Protein AF-A0A428RI15-F1 (afdb_monomer)

Nearest PDB structures (foldseek):
  4aq3-assembly4_D  TM=1.795E-01  e=7.515E+00  Homo sapiens

Secondary structure (DSSP, 8-state):
-----PPPP--S----EEEEEEEETTEEEEEEE---S-------------------SPPPHHHHHHHHHHHHHHHHHHHHHHHHTTB--SSTT-TGGG-HHHHHTTGGGGGTTSBHHHHHHHHPPPPSSS---SSSS--HHHHHHHHHHHHHHHHHHHH-TT-TT----HHHHHHHHHHHHHHTT--S-S----TT-----HHHHHHHHHHHHHHHHHIIIIII-TT-SSPPSSTT---HHHH----HHHHHHHHHHHHHHHHHHHHHHHHHHTTS-----------------------

Sequence (299 aa):
MPVHDRKS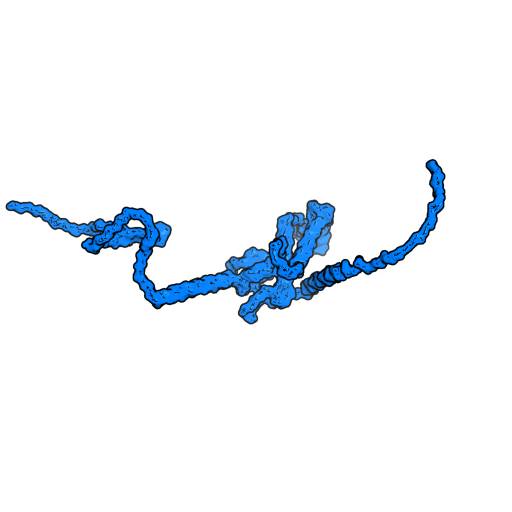SDRLWRACKLQTYFTAKGLIDYFPVVDSPVGATAIQAGGGGEEGISSGPALSEQEKDLFASIRADNINASEDARELAGIVEGGAGTRADRIPWLVRTGFADHLQGLRDVEIMRSYTLPGGAKGQREGGKVSDVQRIVAAAEAYFRDVNALCSDLSPTKKLTAQRARMLTQYSSEAAGGGGTGDRPKLFGGTKNRGSLKKYTRRMTQLLVFYYRVVFCEDGHFTREDDEQALPQDVIKPTEDQINAMDLIVSRLREQDEEEGAQVDGSSTEGGGEDERGDESEGTEEEEEEE

pLDDT: mean 71.22, std 18.06, range [30.5, 95.75]

Solvent-accessible surface area (backbone atoms only — not comparable to full-atom values): 19389 Å² total; per-residue (Å²): 139,86,81,88,82,79,85,82,72,91,65,99,70,78,94,76,52,67,51,74,51,75,83,48,97,91,42,75,52,73,49,81,57,79,88,72,95,79,80,91,73,84,82,74,88,76,81,90,75,89,87,77,81,82,75,64,86,77,76,50,70,70,53,51,52,49,54,51,50,52,50,51,50,50,51,50,53,51,50,51,51,52,56,57,69,37,38,35,63,92,55,96,83,39,77,52,67,71,37,75,63,41,48,74,70,59,48,40,76,51,42,50,73,37,44,51,70,48,60,50,56,41,38,52,72,74,70,97,55,100,74,80,76,73,76,89,57,83,51,67,68,48,52,52,45,52,51,51,53,50,51,54,50,52,56,42,36,29,54,33,90,90,33,95,68,43,69,58,42,76,66,54,25,52,49,52,28,50,52,52,46,57,72,70,62,76,79,80,84,97,73,83,71,60,78,54,64,70,84,74,51,73,70,54,49,54,52,48,53,52,50,51,47,27,50,51,43,25,42,46,40,36,67,64,39,87,88,47,64,71,86,80,89,47,95,86,61,76,46,58,54,79,69,57,77,79,50,71,70,59,50,54,52,48,50,53,54,52,51,53,55,50,54,51,52,52,54,59,52,57,61,64,71,70,74,80,79,90,87,85,82,90,87,86,84,88,79,90,83,88,87,80,82,82,87,80,88,82,136

Organism: NCBI:txid2604345

Foldseek 3Di:
DDDDDDDDDDDPDDDFDWDWDDPDDPDIDIDTDDPDPDDDDDPDDDDDDDDDDPDDPPDDPVRVVVVVVVVVVVVVVVVVVVVVVQFFAQDPPTPLNVPVVCVVVVVSNLRHGFGNVLVCVLLPQDDPDPDDPPDPDDDLLNVVLVVLLVVLVVVLLCPDPPHPNDVCDPVNLVVVLVVVCVVVPDDDDDDRPSPSDDSDPPVVSVVVSSVVSSVVSNCVQAAQDPVHRTDDPDPPRRHPNNVDDDDPVRNVVVVVSVVVVVVVVVVVVVVVVPPPDDDDDDDDDDDDDDDDDDDDDDD

Mean predicted aligned error: 19.48 Å

Radius of gyration: 42.13 Å; Cα contacts (8 Å, |Δi|>4): 168; chains: 1; bounding box: 166×83×85 Å

Structure (mmCIF, N/CA/C/O backbone):
data_AF-A0A428RI15-F1
#
_entry.id   AF-A0A428RI15-F1
#
loop_
_atom_site.group_PDB
_atom_site.id
_atom_site.type_symbol
_atom_site.label_atom_id
_atom_site.label_alt_id
_atom_site.label_comp_id
_atom_site.label_asym_id
_atom_site.label_entity_id
_atom_site.label_seq_id
_atom_site.pdbx_PDB_ins_code
_atom_site.Cartn_x
_atom_site.Cartn_y
_atom_site.Cartn_z
_atom_site.occupancy
_atom_site.B_iso_or_equiv
_atom_site.auth_seq_id
_atom_site.auth_comp_id
_atom_site.auth_asym_id
_atom_site.auth_atom_id
_atom_site.pdbx_PDB_model_num
ATOM 1 N N . MET A 1 1 ? -108.415 19.731 26.247 1.00 30.50 1 MET A N 1
ATOM 2 C CA . MET A 1 1 ? -107.937 19.143 24.978 1.00 30.50 1 MET A CA 1
ATOM 3 C C . MET A 1 1 ? -106.418 19.252 24.965 1.00 30.50 1 MET A C 1
ATOM 5 O O . MET A 1 1 ? -105.934 20.375 24.897 1.00 30.50 1 MET A O 1
ATOM 9 N N . PRO A 1 2 ? -105.675 18.152 25.169 1.00 38.59 2 PRO A N 1
ATOM 10 C CA . PRO A 1 2 ? -104.217 18.160 25.202 1.00 38.59 2 PRO A CA 1
ATOM 11 C C . PRO A 1 2 ? -103.641 17.945 23.796 1.00 38.59 2 PRO A C 1
ATOM 13 O O . PRO A 1 2 ? -104.229 17.227 22.991 1.00 38.59 2 PRO A O 1
ATOM 16 N N . VAL A 1 3 ? -102.466 18.511 23.526 1.00 36.78 3 VAL A N 1
ATOM 17 C CA . VAL A 1 3 ? -101.602 18.079 22.421 1.00 36.78 3 VAL A CA 1
ATOM 18 C C . VAL A 1 3 ? -100.243 17.765 23.029 1.00 36.78 3 VAL A C 1
ATOM 20 O O . VAL A 1 3 ? -99.571 18.634 23.579 1.00 36.78 3 VAL A O 1
ATOM 23 N N . HIS A 1 4 ? -99.906 16.479 23.009 1.00 42.25 4 HIS A N 1
ATOM 24 C CA . HIS A 1 4 ? -98.578 15.974 23.315 1.00 42.25 4 HIS A CA 1
ATOM 25 C C . HIS A 1 4 ? -97.605 16.407 22.224 1.00 42.25 4 HIS A C 1
ATOM 27 O O . HIS A 1 4 ? -97.954 16.327 21.049 1.00 42.25 4 HIS A O 1
ATOM 33 N N . ASP A 1 5 ? -96.361 16.703 22.599 1.00 40.88 5 ASP A N 1
ATOM 34 C CA . ASP A 1 5 ? -95.258 16.406 21.695 1.00 40.88 5 ASP A CA 1
ATOM 35 C C . ASP A 1 5 ? -94.118 15.679 22.415 1.00 40.88 5 ASP A C 1
ATOM 37 O O . ASP A 1 5 ? -93.869 15.852 23.612 1.00 40.88 5 ASP A O 1
ATOM 41 N N . ARG A 1 6 ? -93.543 14.731 21.681 1.00 38.97 6 ARG A N 1
ATOM 42 C CA . ARG A 1 6 ? -92.765 13.579 22.147 1.00 38.97 6 ARG A CA 1
ATOM 43 C C . ARG A 1 6 ? -91.387 13.974 22.686 1.00 38.97 6 ARG A C 1
ATOM 45 O O . ARG A 1 6 ? -90.654 14.738 22.070 1.00 38.97 6 ARG A O 1
ATOM 52 N N . LYS A 1 7 ? -90.990 13.325 23.789 1.00 48.16 7 LYS A N 1
ATOM 53 C CA . LYS A 1 7 ? -89.606 13.262 24.291 1.00 48.16 7 LYS A CA 1
ATOM 54 C C . LYS A 1 7 ? -88.681 12.738 23.182 1.00 48.16 7 LYS A C 1
ATOM 56 O O . LYS A 1 7 ? -88.876 11.620 22.707 1.00 48.16 7 LYS A O 1
ATOM 61 N N . SER A 1 8 ? -87.703 13.544 22.776 1.00 49.00 8 SER A N 1
ATOM 62 C CA . SER A 1 8 ? -86.695 13.187 21.779 1.00 49.00 8 SER A CA 1
ATOM 63 C C . SER A 1 8 ? -85.751 12.116 22.328 1.00 49.00 8 SER A C 1
ATOM 65 O O . SER A 1 8 ? -85.077 12.292 23.339 1.00 49.00 8 SER A O 1
ATOM 67 N N . SER A 1 9 ? -85.769 10.977 21.649 1.00 47.50 9 SER A N 1
ATOM 68 C CA . SER A 1 9 ? -85.001 9.769 21.921 1.00 47.50 9 SER A CA 1
ATOM 69 C C . SER A 1 9 ? -83.483 9.971 21.865 1.00 47.50 9 SER A C 1
ATOM 71 O O . SER A 1 9 ? -82.985 10.811 21.112 1.00 47.50 9 SER A O 1
ATOM 73 N N . ASP A 1 10 ? -82.777 9.119 22.616 1.00 60.88 10 ASP A N 1
ATOM 74 C CA . ASP A 1 10 ? -81.353 8.792 22.485 1.00 60.88 10 ASP A CA 1
ATOM 75 C C . ASP A 1 10 ? -80.886 8.807 21.025 1.00 60.88 10 ASP A C 1
ATOM 77 O O . ASP A 1 10 ? -81.293 7.980 20.205 1.00 60.88 10 ASP A O 1
ATOM 81 N N . ARG A 1 11 ? -79.994 9.743 20.695 1.00 51.53 11 ARG A N 1
ATOM 82 C CA . ARG A 1 11 ? -79.255 9.733 19.431 1.00 51.53 11 ARG A CA 1
ATOM 83 C C . ARG A 1 11 ? -77.883 9.127 19.714 1.00 51.53 11 ARG A C 1
ATOM 85 O O . ARG A 1 11 ? -77.093 9.730 20.432 1.00 51.53 11 ARG A O 1
ATOM 92 N N . LEU A 1 12 ? -77.589 7.974 19.108 1.00 52.41 12 LEU A N 1
ATOM 93 C CA . LEU A 1 12 ? -76.300 7.255 19.197 1.00 52.41 12 LEU A CA 1
ATOM 94 C C . LEU A 1 12 ? -75.090 8.054 18.669 1.00 52.41 12 LEU A C 1
ATOM 96 O O . LEU A 1 12 ? -73.952 7.613 18.789 1.00 52.41 12 LEU A O 1
ATOM 100 N N . TRP A 1 13 ? -75.323 9.231 18.089 1.00 53.59 13 TRP A N 1
ATOM 101 C CA . TRP A 1 13 ? -74.314 10.071 17.457 1.00 53.59 13 TRP A CA 1
ATOM 102 C C . TRP A 1 13 ? -74.473 11.496 17.991 1.00 53.59 13 TRP A C 1
ATOM 104 O O . TRP A 1 13 ? -75.566 12.069 17.925 1.00 53.59 13 TRP A O 1
ATOM 114 N N . ARG A 1 14 ? -73.391 12.068 18.530 1.00 67.56 14 ARG A N 1
ATOM 115 C CA . ARG A 1 14 ? -73.335 13.448 19.035 1.00 67.56 14 ARG A CA 1
ATOM 116 C C . ARG A 1 14 ? -72.292 14.218 18.232 1.00 67.56 14 ARG A C 1
ATOM 118 O O . ARG A 1 14 ? -71.222 13.688 17.957 1.00 67.56 14 ARG A O 1
ATOM 125 N N . ALA A 1 15 ? -72.598 15.459 17.866 1.00 63.84 15 ALA A N 1
ATOM 126 C CA . ALA A 1 15 ? -71.598 16.345 17.281 1.00 63.84 15 ALA A CA 1
ATOM 127 C C . ALA A 1 15 ? -70.544 16.692 18.350 1.00 63.84 15 ALA A C 1
ATOM 129 O O . ALA A 1 15 ? -70.911 17.091 19.456 1.00 63.84 15 ALA A O 1
ATOM 130 N N . CYS A 1 16 ? -69.257 16.533 18.034 1.00 68.44 16 CYS A N 1
ATOM 131 C CA . CYS A 1 16 ? -68.138 16.912 18.899 1.00 68.44 16 CYS A CA 1
ATOM 132 C C . CYS A 1 16 ? -67.071 17.678 18.104 1.00 68.44 16 CYS A C 1
ATOM 134 O O . CYS A 1 16 ? -66.982 17.548 16.881 1.00 68.44 16 CYS A O 1
ATOM 136 N N . LYS A 1 17 ? -66.266 18.488 18.800 1.00 76.19 17 LYS A N 1
ATOM 137 C CA . LYS A 1 17 ? -65.048 19.082 18.241 1.00 76.19 17 LYS A CA 1
ATOM 138 C C . LYS A 1 17 ? -63.876 18.146 18.513 1.00 76.19 17 LYS A C 1
ATOM 140 O O . LYS A 1 17 ? -63.680 17.703 19.644 1.00 76.19 17 LYS A O 1
ATOM 145 N N . LEU A 1 18 ? -63.108 17.856 17.472 1.00 74.62 18 LEU A N 1
ATOM 146 C CA . LEU A 1 18 ? -61.889 17.058 17.540 1.00 74.62 18 LEU A CA 1
ATOM 147 C C . LEU A 1 18 ? -60.694 17.977 17.302 1.00 74.62 18 LEU A C 1
ATOM 149 O O . LEU A 1 18 ? -60.755 18.845 16.431 1.00 74.62 18 LEU A O 1
ATOM 153 N N . GLN A 1 19 ? -59.614 17.765 18.047 1.00 76.69 19 GLN A N 1
ATOM 154 C CA . GLN A 1 19 ? -58.316 18.344 17.720 1.00 76.69 19 GLN A CA 1
ATOM 155 C C . GLN A 1 19 ? -57.436 17.260 17.101 1.00 76.69 19 GLN A C 1
ATOM 157 O O . GLN A 1 19 ? -57.439 16.115 17.555 1.00 76.69 19 GLN A O 1
ATOM 162 N N . THR A 1 20 ? -56.721 17.622 16.038 1.00 81.31 20 THR A N 1
ATOM 163 C CA . THR A 1 20 ? -55.894 16.703 15.248 1.00 81.31 20 THR A CA 1
ATOM 164 C C . THR A 1 20 ? -54.443 17.145 15.247 1.00 81.31 20 THR A C 1
ATOM 166 O O . THR A 1 20 ? -54.167 18.341 15.135 1.00 81.31 20 THR A O 1
ATOM 169 N N . TYR A 1 21 ? -53.519 16.189 15.275 1.00 73.38 21 TYR A N 1
ATOM 170 C CA . TYR A 1 21 ? -52.109 16.434 14.981 1.00 73.38 21 TYR A CA 1
ATOM 171 C C . TYR A 1 21 ? -51.509 15.264 14.196 1.00 73.38 21 TYR A C 1
ATOM 173 O O . TYR A 1 21 ? -52.039 14.152 14.195 1.00 73.38 21 TYR A O 1
ATOM 181 N N . PHE A 1 22 ? -50.421 15.541 13.479 1.00 67.75 22 PHE A N 1
ATOM 182 C CA . PHE A 1 22 ? -49.719 14.542 12.680 1.00 67.75 22 PHE A CA 1
ATOM 183 C C . PHE A 1 22 ? -48.672 13.844 13.540 1.00 67.75 22 PHE A C 1
ATOM 185 O O . PHE A 1 22 ? -47.731 14.485 14.006 1.00 67.75 22 PHE A O 1
ATOM 192 N N . THR A 1 23 ? -48.821 12.536 13.728 1.00 68.94 23 THR A N 1
ATOM 193 C CA . THR A 1 23 ? -47.839 11.709 14.445 1.00 68.94 23 THR A CA 1
ATOM 194 C C . THR A 1 23 ? -46.761 11.158 13.517 1.00 68.94 23 THR A C 1
ATOM 196 O O . THR A 1 23 ? -45.619 10.980 13.931 1.00 68.94 23 THR A O 1
ATOM 199 N N . ALA A 1 24 ? -47.086 10.958 12.238 1.00 61.44 24 ALA A N 1
ATOM 200 C CA . ALA A 1 24 ? -46.146 10.595 11.181 1.00 61.44 24 ALA A CA 1
ATOM 201 C C . ALA A 1 24 ? -46.706 10.983 9.801 1.00 61.44 24 ALA A C 1
ATOM 203 O O . ALA A 1 24 ? -47.851 11.422 9.668 1.00 61.44 24 ALA A O 1
ATOM 204 N N . LYS A 1 25 ? -45.907 10.813 8.740 1.00 61.19 25 LYS A N 1
ATOM 205 C CA . LYS A 1 25 ? -46.312 11.135 7.363 1.00 61.19 25 LYS A CA 1
ATOM 206 C C . LYS A 1 25 ? -47.523 10.287 6.945 1.00 61.19 25 LYS A C 1
ATOM 208 O O . LYS A 1 25 ? -47.376 9.118 6.609 1.00 61.19 25 LYS A O 1
ATOM 213 N N . GLY A 1 26 ? -48.706 10.900 6.946 1.00 67.75 26 GLY A N 1
ATOM 214 C CA . GLY A 1 26 ? -49.963 10.265 6.542 1.00 67.75 26 GLY A CA 1
ATOM 215 C C . GLY A 1 26 ? -50.779 9.621 7.669 1.00 67.75 26 GLY A C 1
ATOM 216 O O . GLY A 1 26 ? -51.818 9.044 7.363 1.00 67.75 26 GLY A O 1
ATOM 217 N N . LEU A 1 27 ? -50.365 9.740 8.939 1.00 60.72 27 LEU A N 1
ATOM 218 C CA . LEU A 1 27 ? -51.184 9.353 10.096 1.00 60.72 27 LEU A CA 1
ATOM 219 C C . LEU A 1 27 ? -51.645 10.596 10.865 1.00 60.72 27 LEU A C 1
ATOM 221 O O . LEU A 1 27 ? -50.835 11.456 11.217 1.00 60.72 27 LEU A O 1
ATOM 225 N N . ILE A 1 28 ? -52.954 10.674 11.109 1.00 73.94 28 ILE A N 1
ATOM 226 C CA . ILE A 1 28 ? -53.591 11.724 11.906 1.00 73.94 28 ILE A CA 1
ATOM 227 C C . ILE A 1 28 ? -54.277 11.050 13.087 1.00 73.94 28 ILE A C 1
ATOM 229 O O . ILE A 1 28 ? -55.202 10.262 12.883 1.00 73.94 28 ILE A O 1
ATOM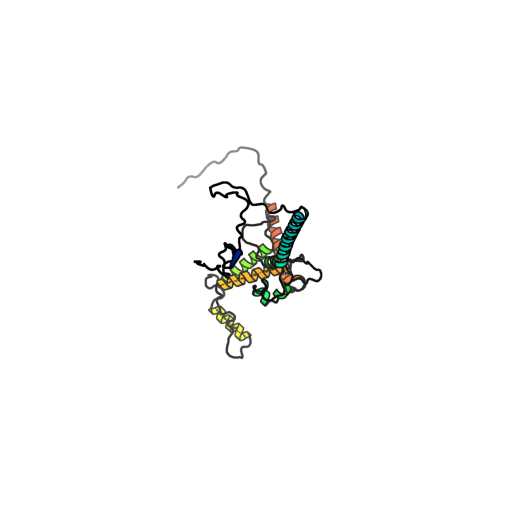 233 N N . ASP A 1 29 ? -53.865 11.419 14.295 1.00 76.25 29 ASP A N 1
ATOM 234 C CA . ASP A 1 29 ? -54.572 11.048 15.515 1.00 76.25 29 ASP A CA 1
ATOM 235 C C . ASP A 1 29 ? -55.544 12.163 15.919 1.00 76.25 29 ASP A C 1
ATOM 237 O O . ASP A 1 29 ? -55.294 13.355 15.696 1.00 76.25 29 ASP A O 1
ATOM 241 N N . TYR A 1 30 ? -56.683 11.768 16.489 1.00 79.69 30 TYR A N 1
ATOM 242 C CA . TYR A 1 30 ? -57.752 12.666 16.922 1.00 79.69 30 TYR A CA 1
ATOM 243 C C . TYR A 1 30 ? -58.200 12.335 18.343 1.00 79.69 30 TYR A C 1
ATOM 245 O O . TYR A 1 30 ? -58.331 11.170 18.715 1.00 79.69 30 TYR A O 1
ATOM 253 N N . PHE A 1 31 ? -58.500 13.367 19.129 1.00 79.06 31 PHE A N 1
ATOM 254 C CA . PHE A 1 31 ? -59.117 13.213 20.445 1.00 79.06 31 PHE A CA 1
ATOM 255 C C . PHE A 1 31 ? -60.225 14.259 20.667 1.00 79.06 31 PHE A C 1
ATOM 257 O O . PHE A 1 31 ? -60.168 15.359 20.102 1.00 79.06 31 PHE A O 1
ATOM 264 N N . PRO A 1 32 ? -61.274 13.920 21.442 1.00 75.31 32 PRO A N 1
ATOM 265 C CA . PRO A 1 32 ? -62.405 14.807 21.693 1.00 75.31 32 PRO A CA 1
ATOM 266 C C . PRO A 1 32 ? -62.035 15.947 22.642 1.00 75.31 32 PRO A C 1
ATOM 268 O O . PRO A 1 32 ? -61.539 15.716 23.743 1.00 75.31 32 PRO A O 1
ATOM 271 N N . VAL A 1 33 ? -62.335 17.179 22.229 1.00 73.12 33 VAL A N 1
ATOM 272 C CA . VAL A 1 33 ? -62.200 18.377 23.063 1.00 73.12 33 VAL A CA 1
ATOM 273 C C . VAL A 1 33 ? -63.551 18.668 23.712 1.00 73.12 33 VAL A C 1
ATOM 275 O O . VAL A 1 33 ? -64.563 18.826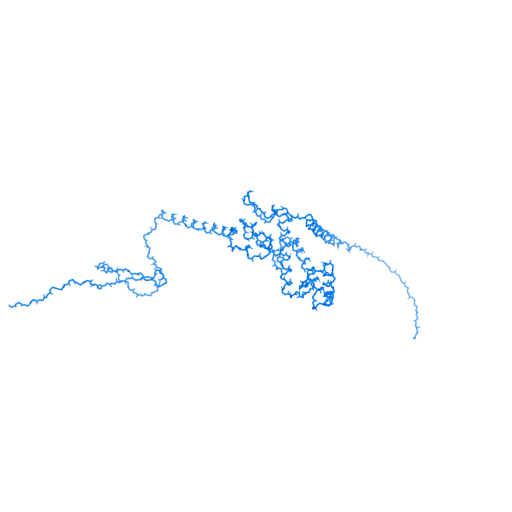 23.025 1.00 73.12 33 VAL A O 1
ATOM 278 N N . VAL A 1 34 ? -63.582 18.714 25.045 1.00 73.69 34 VAL A N 1
ATOM 279 C CA . VAL A 1 34 ? -64.777 19.085 25.811 1.00 73.69 34 VAL A CA 1
ATOM 280 C C . VAL A 1 34 ? -64.729 20.589 26.069 1.00 73.69 34 VAL A C 1
ATOM 282 O O . VAL A 1 34 ? -63.886 21.059 26.829 1.00 73.69 34 VAL A O 1
ATOM 285 N N . ASP A 1 35 ? -65.642 21.340 25.450 1.00 54.28 35 ASP A N 1
ATOM 286 C CA . ASP A 1 35 ? -65.839 22.764 25.735 1.00 54.28 35 ASP A CA 1
ATOM 287 C C . ASP A 1 35 ? -66.426 22.893 27.162 1.00 54.28 35 ASP A C 1
ATOM 289 O O . ASP A 1 35 ? -67.634 22.769 27.366 1.00 54.28 35 ASP A O 1
ATOM 293 N N . SER A 1 36 ? -65.574 23.072 28.178 1.00 43.09 36 SER A N 1
ATOM 294 C CA . SER A 1 36 ? -66.014 23.347 29.554 1.00 43.09 36 SER A CA 1
ATOM 295 C C . SER A 1 36 ? -66.455 24.811 29.678 1.00 43.09 36 SER A C 1
ATOM 297 O O . SER A 1 36 ? -65.667 25.702 29.349 1.00 43.09 36 SER A O 1
ATOM 299 N N . PRO A 1 37 ? -67.674 25.119 30.158 1.00 48.78 37 PRO A N 1
ATOM 300 C CA . PRO A 1 37 ? -68.155 26.488 30.229 1.00 48.78 37 PRO A CA 1
ATOM 301 C C . PRO A 1 37 ? -67.854 27.106 31.599 1.00 48.78 37 PRO A C 1
ATOM 303 O O . PRO A 1 37 ? -68.783 27.477 32.303 1.00 48.78 37 PRO A O 1
ATOM 306 N N . VAL A 1 38 ? -66.584 27.238 31.996 1.00 36.53 38 VAL A N 1
ATOM 307 C CA . VAL A 1 38 ? -66.172 28.193 33.046 1.00 36.53 38 VAL A CA 1
ATOM 308 C C . VAL A 1 38 ? -64.730 28.630 32.794 1.00 36.53 38 VAL A C 1
ATOM 310 O O . VAL A 1 38 ? -63.811 27.824 32.894 1.00 36.53 38 VAL A O 1
ATOM 313 N N . GLY A 1 39 ? -64.544 29.923 32.517 1.00 35.31 39 GLY A N 1
ATOM 314 C CA . GLY A 1 39 ? -63.231 30.572 32.478 1.00 35.31 39 GLY A CA 1
ATOM 315 C C . GLY A 1 39 ? -62.978 31.334 31.187 1.00 35.31 39 GLY A C 1
ATOM 316 O O . GLY A 1 39 ? -62.200 30.909 30.343 1.00 35.31 39 GLY A O 1
ATOM 317 N N . ALA A 1 40 ? -63.647 32.474 31.032 1.00 44.16 40 ALA A N 1
ATOM 318 C CA . ALA A 1 40 ? -63.321 33.438 30.000 1.00 44.16 40 ALA A CA 1
ATOM 319 C C . ALA A 1 40 ? -61.892 33.973 30.195 1.00 44.16 40 ALA A C 1
ATOM 321 O O . ALA A 1 40 ? -61.652 34.786 31.080 1.00 44.16 40 ALA A O 1
ATOM 322 N N . THR A 1 41 ? -60.984 33.604 29.300 1.00 32.81 41 THR A N 1
ATOM 323 C CA . THR A 1 41 ? -60.003 34.545 28.756 1.00 32.81 41 THR A CA 1
ATOM 324 C C . THR A 1 41 ? -59.963 34.336 27.252 1.00 32.81 41 THR A C 1
ATOM 326 O O . THR A 1 41 ? -59.520 33.317 26.730 1.00 32.81 41 THR A O 1
ATOM 329 N N . ALA A 1 42 ? -60.540 35.308 26.551 1.00 35.09 42 ALA A N 1
ATOM 330 C CA . ALA A 1 42 ? -60.533 35.378 25.108 1.00 35.09 42 ALA A CA 1
ATOM 331 C C . ALA A 1 42 ? -59.085 35.402 24.604 1.00 35.09 42 ALA A C 1
ATOM 333 O O . ALA A 1 42 ? -58.348 36.346 24.880 1.00 35.09 42 ALA A O 1
ATOM 334 N N . ILE A 1 43 ? -58.692 34.393 23.829 1.00 36.88 43 ILE A N 1
ATOM 335 C CA . ILE A 1 43 ? -57.546 34.519 22.933 1.00 36.88 43 ILE A CA 1
ATOM 336 C C . ILE A 1 43 ? -58.061 35.284 21.713 1.00 36.88 43 ILE A C 1
ATOM 338 O O . ILE A 1 43 ? -58.670 34.714 20.807 1.00 36.88 43 ILE A O 1
ATOM 342 N N . GLN A 1 44 ? -57.882 36.605 21.731 1.00 35.50 44 GLN A N 1
ATOM 343 C CA . GLN A 1 44 ? -57.940 37.411 20.519 1.00 35.50 44 GLN A CA 1
ATOM 344 C C . GLN A 1 44 ? -56.686 37.119 19.698 1.00 35.50 44 GLN A C 1
ATOM 346 O O . GLN A 1 44 ? -55.561 37.313 20.152 1.00 35.50 44 GLN A O 1
ATOM 351 N N . ALA A 1 45 ? -56.899 36.645 18.475 1.00 41.91 45 A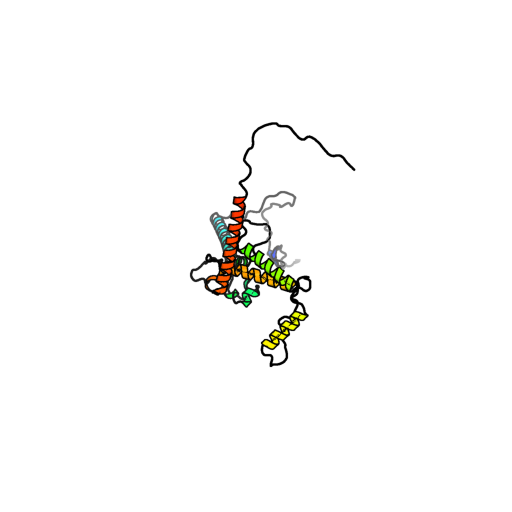LA A N 1
ATOM 352 C CA . ALA A 1 45 ? -55.880 36.623 17.445 1.00 41.91 45 ALA A CA 1
ATOM 353 C C . ALA A 1 45 ? -55.504 38.065 17.074 1.00 41.91 45 ALA A C 1
ATOM 355 O O . ALA A 1 45 ? -56.377 38.857 16.718 1.00 41.91 45 ALA A O 1
ATOM 356 N N . GLY A 1 46 ? -54.213 38.390 17.121 1.00 30.75 46 GLY A N 1
ATOM 357 C CA . GLY A 1 46 ? -53.719 39.674 16.635 1.00 30.75 46 GLY A CA 1
ATOM 358 C C . GLY A 1 46 ? -52.244 39.921 16.924 1.00 30.75 46 GLY A C 1
ATOM 359 O O . GLY A 1 46 ? -51.928 40.540 17.923 1.00 30.75 46 GLY A O 1
ATOM 360 N N . GLY A 1 47 ? -51.383 39.476 16.003 1.00 30.73 47 GLY A N 1
ATOM 361 C CA . GLY A 1 47 ? -50.161 40.179 15.595 1.00 30.73 47 GLY A CA 1
ATOM 362 C C . GLY A 1 47 ? -49.021 40.360 16.604 1.00 30.73 47 GLY A C 1
ATOM 363 O O . GLY A 1 47 ? -49.078 41.238 17.448 1.00 30.73 47 GLY A O 1
ATOM 364 N N . GLY A 1 48 ? -47.914 39.657 16.344 1.00 38.38 48 GLY A N 1
ATOM 365 C CA . GLY A 1 48 ? -46.552 40.169 16.541 1.00 38.38 48 GLY A CA 1
ATOM 366 C C . GLY A 1 48 ? -46.046 40.276 17.981 1.00 38.38 48 GLY A C 1
ATOM 367 O O . GLY A 1 48 ? -46.357 41.221 18.692 1.00 38.38 48 GLY A O 1
ATOM 368 N N . GLY A 1 49 ? -45.153 39.361 18.347 1.00 32.78 49 GLY A N 1
ATOM 369 C CA . GLY A 1 49 ? -44.336 39.453 19.552 1.00 32.78 49 GLY A CA 1
ATOM 370 C C . GLY A 1 49 ? -43.908 38.066 19.995 1.00 32.78 49 GLY A C 1
ATOM 371 O O . GLY A 1 49 ? -44.756 37.233 20.297 1.00 32.78 49 GLY A O 1
ATOM 372 N N . GLU A 1 50 ? -42.605 37.806 19.953 1.00 45.31 50 GLU A N 1
ATOM 373 C CA . GLU A 1 50 ? -41.985 36.650 20.595 1.00 45.31 50 GLU A CA 1
ATOM 374 C C . GLU A 1 50 ? -42.386 36.562 22.078 1.00 45.31 50 GLU A C 1
ATOM 376 O O . GLU A 1 50 ? -42.741 37.564 22.693 1.00 45.31 50 GLU A O 1
ATOM 381 N N . GLU A 1 51 ? -42.244 35.355 22.628 1.00 45.09 51 GLU A N 1
ATOM 382 C CA . GLU A 1 51 ? -42.396 34.956 24.036 1.00 45.09 51 GLU A CA 1
ATOM 383 C C . GLU A 1 51 ? -43.726 34.298 24.433 1.00 45.09 51 GLU A C 1
ATOM 385 O O . GLU A 1 51 ? -44.821 34.830 24.272 1.00 45.09 51 GLU A O 1
ATOM 390 N N . GLY A 1 52 ? -43.596 33.099 25.012 1.00 37.00 52 GLY A N 1
ATOM 391 C CA . GLY A 1 52 ? -44.692 32.389 25.668 1.00 37.00 52 GLY A CA 1
ATOM 392 C C . GLY A 1 52 ? -44.850 30.926 25.264 1.00 37.00 52 GLY A C 1
ATOM 393 O O . GLY A 1 52 ? -45.966 30.488 24.992 1.00 37.00 52 GLY A O 1
ATOM 394 N N . ILE A 1 53 ? -43.767 30.137 25.243 1.00 39.50 53 ILE A N 1
ATOM 395 C CA . ILE A 1 53 ? -43.914 28.677 25.332 1.00 39.50 53 ILE A CA 1
ATOM 396 C C . ILE A 1 53 ? -44.575 28.401 26.684 1.00 39.50 53 ILE A C 1
ATOM 398 O O . ILE A 1 53 ? -44.006 28.710 27.730 1.00 39.50 53 ILE A O 1
ATOM 402 N N . SER A 1 54 ? -45.795 27.863 26.652 1.00 42.06 54 SER A N 1
ATOM 403 C CA . SER A 1 54 ? -46.494 27.350 27.827 1.00 42.06 54 SER A CA 1
ATOM 404 C C . SER A 1 54 ? -45.581 26.340 28.522 1.00 42.06 54 SER A C 1
ATOM 406 O O . SER A 1 54 ? -45.391 25.222 28.044 1.00 42.06 54 SER A O 1
ATOM 408 N N . SER A 1 55 ? -44.949 26.769 29.616 1.00 46.94 55 SER A N 1
ATOM 409 C CA . SER A 1 55 ? -44.195 25.876 30.483 1.00 46.94 55 SER A CA 1
ATOM 410 C C . SER A 1 55 ? -45.188 24.874 31.053 1.00 46.94 55 SER A C 1
ATOM 412 O O . SER A 1 55 ? -46.078 25.243 31.821 1.00 46.94 55 SER A O 1
ATOM 414 N N . GLY A 1 56 ? -45.017 23.600 30.702 1.00 56.19 56 GLY A N 1
ATOM 415 C CA . GLY A 1 56 ? -45.536 22.507 31.519 1.00 56.19 56 GLY A CA 1
ATOM 416 C C . GLY A 1 56 ? -45.019 22.614 32.964 1.00 56.19 56 GLY A C 1
ATOM 417 O O . GLY A 1 56 ? -44.230 23.519 33.272 1.00 56.19 56 GLY A O 1
ATOM 418 N N . PRO A 1 57 ? -45.454 21.721 33.872 1.00 69.19 57 PRO A N 1
ATOM 419 C CA . PRO A 1 57 ? -44.924 21.700 35.232 1.00 69.19 57 PRO A CA 1
ATOM 420 C C . PRO A 1 57 ? -43.394 21.718 35.177 1.00 69.19 57 PRO A C 1
ATOM 422 O O . PRO A 1 57 ? -42.786 20.950 34.429 1.00 69.19 57 PRO A O 1
ATOM 425 N N . ALA A 1 58 ? -42.791 22.668 35.894 1.00 72.19 58 ALA A N 1
ATOM 426 C CA . ALA A 1 58 ? -41.346 22.809 35.925 1.00 72.19 58 ALA A CA 1
ATOM 427 C C . ALA A 1 58 ? -40.744 21.487 36.404 1.00 72.19 58 ALA A C 1
ATOM 429 O O . ALA A 1 58 ? -41.163 20.966 37.438 1.00 72.19 58 ALA A O 1
ATOM 430 N N . LEU A 1 59 ? -39.792 20.956 35.635 1.00 72.69 59 LEU A N 1
ATOM 431 C CA . LEU A 1 59 ? -39.073 19.737 35.992 1.00 72.69 59 LEU A CA 1
ATOM 432 C C . LEU A 1 59 ? -38.529 19.879 37.415 1.00 72.69 59 LEU A C 1
ATOM 434 O O . LEU A 1 59 ? -37.907 20.896 37.747 1.00 72.69 59 LEU A O 1
ATOM 438 N N . SER A 1 60 ? -38.759 18.868 38.243 1.00 85.44 60 SER A N 1
ATOM 439 C CA . SER A 1 60 ? -38.093 18.763 39.536 1.00 85.44 60 SER A CA 1
ATOM 440 C C . SER A 1 60 ? -36.577 18.656 39.335 1.00 85.44 60 SER A C 1
ATOM 442 O O . SER A 1 60 ? -36.109 18.230 38.279 1.00 85.44 60 SER A O 1
ATOM 444 N N . GLU A 1 61 ? -35.783 19.034 40.340 1.00 87.00 61 GLU A N 1
ATOM 445 C CA . GLU A 1 61 ? -34.316 18.916 40.249 1.00 87.00 61 GLU A CA 1
ATOM 446 C C . GLU A 1 61 ? -33.876 17.469 39.973 1.00 87.00 61 GLU A C 1
ATOM 448 O O . GLU A 1 61 ? -33.014 17.238 39.132 1.00 87.00 61 GLU A O 1
ATOM 453 N N . GLN A 1 62 ? -34.568 16.483 40.556 1.00 85.25 62 GLN A N 1
ATOM 454 C CA . GLN A 1 62 ? -34.315 15.061 40.290 1.00 85.25 62 GLN A CA 1
ATOM 455 C C . GLN A 1 62 ? -34.554 14.683 38.820 1.00 85.25 62 GLN A C 1
ATOM 457 O O . GLN A 1 62 ? -33.793 13.908 38.246 1.00 85.25 62 GLN A O 1
ATOM 462 N N . GLU A 1 63 ? -35.595 15.231 38.188 1.00 86.19 63 GLU A N 1
ATOM 463 C CA . GLU A 1 63 ? -35.863 14.993 36.767 1.00 86.19 63 GLU A CA 1
ATOM 464 C C . GLU A 1 63 ? -34.829 15.689 35.877 1.00 86.19 63 GLU A C 1
ATOM 466 O O . GLU A 1 63 ? -34.396 15.111 34.881 1.00 86.19 63 GLU A O 1
ATOM 471 N N . LYS A 1 64 ? -34.389 16.904 36.231 1.00 88.88 64 LYS A N 1
ATOM 472 C CA . LYS A 1 64 ? -33.327 17.610 35.494 1.00 88.88 64 LYS A CA 1
ATOM 473 C C . LYS A 1 64 ? -32.015 16.829 35.518 1.00 88.88 64 LYS A C 1
ATOM 475 O O . LYS A 1 64 ? -31.407 16.669 34.459 1.00 88.88 64 LYS A O 1
ATOM 480 N N . ASP A 1 65 ? -31.630 16.308 36.681 1.00 91.75 65 ASP A N 1
ATOM 481 C CA . ASP A 1 65 ? -30.431 15.483 36.848 1.00 91.75 65 ASP A CA 1
ATOM 482 C C . ASP A 1 65 ? -30.533 14.179 36.048 1.00 91.75 65 ASP A C 1
ATOM 484 O O . ASP A 1 65 ? -29.597 13.807 35.338 1.00 91.75 65 ASP A O 1
ATOM 488 N N . LEU A 1 66 ? -31.698 13.521 36.072 1.00 91.94 66 LEU A N 1
ATOM 489 C CA . LEU A 1 66 ? -31.951 12.321 35.273 1.00 91.94 66 LEU A CA 1
ATOM 490 C C . LEU A 1 66 ? -31.813 12.601 33.769 1.00 91.94 66 LEU A C 1
ATOM 492 O O . LEU A 1 66 ? -31.133 11.859 33.063 1.00 91.94 66 LEU A O 1
ATOM 496 N N . PHE A 1 67 ? -32.422 13.676 33.258 1.00 92.75 67 PHE A N 1
ATOM 497 C CA . PHE A 1 67 ? -32.298 14.033 31.842 1.00 92.75 67 PHE A CA 1
ATOM 498 C C . PHE A 1 67 ? -30.873 14.444 31.464 1.00 92.75 67 PHE A C 1
ATOM 500 O O . PHE A 1 67 ? -30.456 14.185 30.334 1.00 92.75 67 PHE A O 1
ATOM 507 N N . ALA A 1 68 ? -30.123 15.070 32.374 1.00 91.12 68 ALA A N 1
ATOM 508 C CA . ALA A 1 68 ? -28.710 15.367 32.163 1.00 91.12 68 ALA A CA 1
ATOM 509 C C . ALA A 1 68 ? -27.880 14.077 32.061 1.00 91.12 68 ALA A C 1
ATOM 511 O O . ALA A 1 68 ? -27.110 13.941 31.110 1.00 91.12 68 ALA A O 1
ATOM 512 N N . SER A 1 69 ? -28.108 13.109 32.957 1.00 93.56 69 SER A N 1
ATOM 513 C CA . SER A 1 69 ? -27.478 11.782 32.906 1.00 93.56 69 SER A CA 1
ATOM 514 C C . SER A 1 69 ? -27.800 11.057 31.602 1.00 93.56 69 SER A C 1
ATOM 516 O O . SER A 1 69 ? -26.891 10.641 30.901 1.00 93.56 69 SER A O 1
ATOM 518 N N . ILE A 1 70 ? -29.077 10.986 31.209 1.00 91.69 70 ILE A N 1
ATOM 519 C CA . ILE A 1 70 ? -29.491 10.299 29.974 1.00 91.69 70 ILE A CA 1
ATOM 520 C C . ILE A 1 70 ? -28.863 10.946 28.734 1.00 91.69 70 ILE A C 1
ATOM 522 O O . ILE A 1 70 ? -28.515 10.249 27.785 1.00 91.69 70 ILE A O 1
ATOM 526 N N . ARG A 1 71 ? -28.711 12.277 28.706 1.00 92.62 71 ARG A N 1
ATOM 527 C CA . ARG A 1 71 ? -28.012 12.954 27.601 1.00 92.62 71 ARG A CA 1
ATOM 528 C C . ARG A 1 71 ? -26.530 12.610 27.578 1.00 92.62 71 ARG A C 1
ATOM 530 O O . ARG A 1 71 ? -26.010 12.376 26.493 1.00 92.62 71 ARG A O 1
ATOM 537 N N . ALA A 1 72 ? -25.873 12.585 28.736 1.00 92.88 72 ALA A N 1
ATOM 538 C CA . ALA A 1 72 ? -24.478 12.172 28.833 1.00 92.88 72 ALA A CA 1
ATOM 539 C C . ALA A 1 72 ? -24.308 10.722 28.358 1.00 92.88 72 ALA A C 1
ATOM 541 O O . ALA A 1 72 ? -23.473 10.460 27.500 1.00 92.88 72 ALA A O 1
ATOM 542 N N . ASP A 1 73 ? -25.178 9.816 28.804 1.00 93.12 73 ASP A N 1
ATOM 543 C CA . ASP A 1 73 ? -25.181 8.418 28.373 1.00 93.12 73 ASP A CA 1
ATOM 544 C C . ASP A 1 73 ? -25.453 8.286 26.872 1.00 93.12 73 ASP A C 1
ATOM 546 O O . ASP A 1 73 ? -24.832 7.469 26.204 1.00 93.12 73 ASP A O 1
ATOM 550 N N . ASN A 1 74 ? -26.352 9.099 26.307 1.00 88.06 74 ASN A N 1
ATOM 551 C CA . ASN A 1 74 ? -26.627 9.088 24.871 1.00 88.06 74 ASN A CA 1
ATOM 552 C C . ASN A 1 74 ? -25.428 9.577 24.049 1.00 88.06 74 ASN A C 1
ATOM 554 O O . ASN A 1 74 ? -25.144 9.004 22.999 1.00 88.06 74 ASN A O 1
ATOM 558 N N . ILE A 1 75 ? -24.724 10.606 24.532 1.00 90.50 75 ILE A N 1
ATOM 559 C CA . ILE A 1 75 ? -23.482 11.085 23.921 1.00 90.50 75 ILE A CA 1
ATOM 560 C C . ILE A 1 75 ? -22.433 9.974 23.978 1.00 90.50 75 ILE A C 1
ATOM 562 O O . ILE A 1 75 ? -21.939 9.584 22.924 1.00 90.50 75 ILE A O 1
ATOM 566 N N . ASN A 1 76 ? -22.185 9.394 25.153 1.00 88.81 76 ASN A N 1
ATOM 567 C CA . ASN A 1 76 ? -21.215 8.312 25.328 1.00 88.81 76 ASN A CA 1
ATOM 568 C C . ASN A 1 76 ? -21.554 7.106 24.444 1.00 88.81 76 ASN A C 1
ATOM 570 O O . ASN A 1 76 ? -20.730 6.673 23.654 1.00 88.81 76 ASN A O 1
ATOM 574 N N . ALA A 1 77 ? -22.804 6.637 24.461 1.00 85.00 77 ALA A N 1
ATOM 575 C CA . ALA A 1 77 ? -23.243 5.525 23.620 1.00 85.00 77 ALA A CA 1
ATOM 576 C C . ALA A 1 77 ? -23.095 5.826 22.119 1.00 85.00 77 ALA A C 1
ATOM 578 O O . ALA A 1 77 ? -22.858 4.918 21.323 1.00 85.00 77 ALA A O 1
ATOM 579 N N . SER A 1 78 ? -23.245 7.090 21.710 1.00 81.06 78 SER A N 1
ATOM 580 C CA . SER A 1 78 ? -23.015 7.499 20.322 1.00 81.06 78 SER A CA 1
ATOM 581 C C . SER A 1 78 ? -21.529 7.521 19.950 1.00 81.06 78 SER A C 1
ATOM 583 O O . SER A 1 78 ? -21.188 7.200 18.809 1.00 81.06 78 SER A O 1
ATOM 585 N N . GLU A 1 79 ? -20.652 7.870 20.894 1.00 85.94 79 GLU A N 1
ATOM 586 C CA . GLU A 1 79 ? -19.200 7.820 20.719 1.00 85.94 79 GLU A CA 1
ATOM 587 C C . GLU A 1 79 ? -18.707 6.371 20.686 1.00 85.94 79 GLU A C 1
ATOM 589 O O . GLU A 1 79 ? -18.042 6.001 19.719 1.00 85.94 79 GLU A O 1
ATOM 594 N N . ASP A 1 80 ? -19.153 5.529 21.619 1.00 82.94 80 ASP A N 1
ATOM 595 C CA . ASP A 1 80 ? -18.872 4.089 21.648 1.00 82.94 80 ASP A CA 1
ATOM 596 C C . ASP A 1 80 ? -19.338 3.412 20.351 1.00 82.94 80 ASP A C 1
ATOM 598 O O . ASP A 1 80 ? -18.602 2.656 19.716 1.00 82.94 80 ASP A O 1
ATOM 602 N N . ALA A 1 81 ? -20.555 3.722 19.885 1.00 78.06 81 ALA A N 1
ATOM 603 C CA . ALA A 1 81 ? -21.065 3.187 18.624 1.00 78.06 81 ALA A CA 1
ATOM 604 C C . ALA A 1 81 ? -20.212 3.622 17.423 1.00 78.06 81 ALA A C 1
ATOM 606 O O . ALA A 1 81 ? -20.065 2.865 16.463 1.00 78.06 81 ALA A O 1
ATOM 607 N N . ARG A 1 82 ? -19.644 4.833 17.454 1.00 76.44 82 ARG A N 1
ATOM 608 C CA . ARG A 1 82 ? -18.752 5.332 16.402 1.00 76.44 82 ARG A CA 1
ATOM 609 C C . ARG A 1 82 ? -17.375 4.674 16.463 1.00 76.44 82 ARG A C 1
ATOM 611 O O . ARG A 1 82 ? -16.799 4.426 15.404 1.00 76.44 82 ARG A O 1
ATOM 618 N N . GLU A 1 83 ? -16.860 4.420 17.659 1.00 79.62 83 GLU A N 1
ATOM 619 C CA . GLU A 1 83 ? -15.609 3.697 17.881 1.00 79.62 83 GLU A CA 1
ATOM 620 C C . GLU A 1 83 ? -15.720 2.260 17.361 1.00 79.62 83 GLU A C 1
ATOM 622 O O . GLU A 1 83 ? -14.947 1.858 16.489 1.00 79.62 83 GLU A O 1
ATOM 627 N N . LEU A 1 84 ? -16.766 1.539 17.773 1.00 74.75 84 LEU A N 1
ATOM 628 C CA . LEU A 1 84 ? -17.031 0.166 17.342 1.00 74.75 84 LEU A CA 1
ATOM 629 C C . LEU A 1 84 ? -17.340 0.063 15.843 1.00 74.75 84 LEU A C 1
ATOM 631 O O . LEU A 1 84 ? -16.871 -0.861 15.183 1.00 74.75 84 LEU A O 1
ATOM 635 N N . ALA A 1 85 ? -18.049 1.038 15.260 1.00 70.25 85 ALA A N 1
ATOM 636 C CA . ALA A 1 85 ? -18.284 1.088 13.811 1.00 70.25 85 ALA A CA 1
ATOM 637 C C . ALA A 1 85 ? -16.993 1.257 12.987 1.00 70.25 85 ALA A C 1
ATOM 639 O O . ALA A 1 85 ? -17.005 1.070 11.768 1.00 70.25 85 ALA A O 1
ATOM 640 N N . GLY A 1 86 ? -15.889 1.648 13.629 1.00 74.62 86 GLY A N 1
ATOM 641 C CA . GLY A 1 86 ? -14.570 1.727 13.021 1.00 74.62 86 GLY A CA 1
ATOM 642 C C . GLY A 1 86 ? -13.828 0.393 12.962 1.00 74.62 86 GLY A C 1
ATOM 643 O O . GLY A 1 86 ? -12.762 0.363 12.357 1.00 74.62 86 GLY A O 1
ATOM 644 N N . ILE A 1 87 ? -14.343 -0.681 13.561 1.00 78.69 87 ILE A N 1
ATOM 645 C CA . ILE A 1 87 ? -13.685 -1.990 13.634 1.00 78.69 87 ILE A CA 1
ATOM 646 C C . ILE A 1 87 ? -14.262 -2.925 12.563 1.00 78.69 87 ILE A C 1
ATOM 648 O O . ILE A 1 87 ? -15.468 -2.960 12.322 1.00 78.69 87 ILE A O 1
ATOM 652 N N . VAL A 1 88 ? -13.401 -3.696 11.894 1.00 75.62 88 VAL A N 1
ATOM 653 C CA . VAL A 1 88 ? -13.839 -4.679 10.895 1.00 75.62 88 VAL A CA 1
ATOM 654 C C . VAL A 1 88 ? -14.478 -5.888 11.574 1.00 75.62 88 VAL A C 1
ATOM 656 O O . VAL A 1 88 ? -13.798 -6.712 12.185 1.00 75.62 88 VAL A O 1
ATOM 659 N N . GLU A 1 89 ? -15.792 -6.029 11.416 1.00 74.25 89 GLU A N 1
ATOM 660 C CA . GLU A 1 89 ? -16.535 -7.227 11.819 1.00 74.25 89 GLU A CA 1
ATOM 661 C C . GLU A 1 89 ? -16.225 -8.419 10.894 1.00 74.25 89 GLU A C 1
ATOM 663 O O . GLU A 1 89 ? -16.049 -8.253 9.693 1.00 74.25 89 GLU A O 1
ATOM 668 N N . GLY A 1 90 ? -16.205 -9.648 11.419 1.00 57.38 90 GLY A N 1
ATOM 669 C CA . GLY A 1 90 ? -15.871 -10.875 10.667 1.00 57.38 90 GLY A CA 1
ATOM 670 C C . GLY A 1 90 ? -16.939 -11.391 9.694 1.00 57.38 90 GLY A C 1
ATOM 671 O O . GLY A 1 90 ? -17.053 -12.599 9.496 1.00 57.38 90 GLY A O 1
ATOM 672 N N . GLY A 1 91 ? -17.780 -10.515 9.140 1.00 57.72 91 GLY A N 1
ATOM 673 C CA . GLY A 1 91 ? -18.902 -10.878 8.272 1.00 57.72 91 GLY A CA 1
ATOM 674 C C . GLY A 1 91 ? -18.624 -10.666 6.781 1.00 57.72 91 GLY A C 1
ATOM 675 O O . GLY A 1 91 ? -17.859 -9.791 6.390 1.00 57.72 91 GLY A O 1
ATOM 676 N N . ALA A 1 92 ? -19.307 -11.422 5.918 1.00 54.25 92 ALA A N 1
ATOM 677 C CA . ALA A 1 92 ? -19.257 -11.201 4.473 1.00 54.25 92 ALA A CA 1
ATOM 678 C C . ALA A 1 92 ? -19.858 -9.829 4.104 1.00 54.25 92 ALA A C 1
ATOM 680 O O . ALA A 1 92 ? -21.022 -9.555 4.400 1.00 54.25 92 ALA A O 1
ATOM 681 N N . GLY A 1 93 ? -19.089 -8.984 3.411 1.00 60.91 93 GLY A N 1
ATOM 682 C CA . GLY A 1 93 ? -19.515 -7.649 2.969 1.00 60.91 93 GLY A CA 1
ATOM 683 C C . GLY A 1 93 ? -18.742 -6.485 3.594 1.00 60.91 93 GLY A C 1
ATOM 684 O O . GLY A 1 93 ? -19.118 -5.322 3.381 1.00 60.91 93 GLY A O 1
ATOM 685 N N . THR A 1 94 ? -17.658 -6.777 4.316 1.00 65.75 94 THR A N 1
ATOM 686 C CA . THR A 1 94 ? -16.775 -5.770 4.910 1.00 65.75 94 THR A CA 1
ATOM 687 C C . THR A 1 94 ? -16.093 -4.921 3.844 1.00 65.75 94 THR A C 1
ATOM 689 O O . THR A 1 94 ? -16.085 -5.207 2.640 1.00 65.75 94 THR A O 1
ATOM 692 N N . ARG A 1 95 ? -15.490 -3.813 4.274 1.00 66.44 95 ARG A N 1
ATOM 693 C CA . ARG A 1 95 ? -14.705 -2.959 3.384 1.00 66.44 95 ARG A CA 1
ATOM 694 C C . ARG A 1 95 ? -13.492 -3.696 2.803 1.00 66.44 95 ARG A C 1
ATOM 696 O O . ARG A 1 95 ? -13.166 -3.464 1.635 1.00 66.44 95 ARG A O 1
ATOM 703 N N . ALA A 1 96 ? -12.865 -4.582 3.578 1.00 64.12 96 ALA A N 1
ATOM 704 C CA . ALA A 1 96 ? -11.749 -5.419 3.139 1.00 64.12 96 ALA A CA 1
ATOM 705 C C . ALA A 1 96 ? -12.148 -6.330 1.963 1.00 64.12 96 ALA A C 1
ATOM 707 O O . ALA A 1 96 ? -11.408 -6.414 0.976 1.00 64.12 96 ALA A O 1
ATOM 708 N N . ASP A 1 97 ? -13.373 -6.867 1.983 1.00 66.44 97 ASP A N 1
ATOM 709 C CA . ASP A 1 97 ? -13.932 -7.703 0.908 1.00 66.44 97 ASP A CA 1
ATOM 710 C C . ASP A 1 97 ? -14.096 -6.957 -0.425 1.00 66.44 97 ASP A C 1
ATOM 712 O O . ASP A 1 97 ? -14.154 -7.553 -1.503 1.00 66.44 97 ASP A O 1
ATOM 716 N N . ARG A 1 98 ? -14.139 -5.618 -0.391 1.00 68.19 98 ARG A N 1
ATOM 717 C CA . ARG A 1 98 ? -14.260 -4.781 -1.596 1.00 68.19 98 ARG A CA 1
ATOM 718 C C . ARG A 1 98 ? -12.926 -4.553 -2.299 1.00 68.19 98 ARG A C 1
ATOM 720 O O . ARG A 1 98 ? -12.916 -3.996 -3.400 1.00 68.19 98 ARG A O 1
ATOM 727 N N . ILE A 1 99 ? -11.799 -4.943 -1.699 1.00 72.12 99 ILE A N 1
ATOM 728 C CA . ILE A 1 99 ? -10.457 -4.701 -2.237 1.00 72.12 99 ILE A CA 1
ATOM 729 C C . ILE A 1 99 ? -9.956 -5.979 -2.921 1.00 72.12 99 ILE A C 1
ATOM 731 O O . ILE A 1 99 ? -9.491 -6.906 -2.259 1.00 72.12 99 ILE A O 1
ATOM 735 N N . PRO A 1 100 ? -9.947 -6.045 -4.269 1.00 72.75 100 PRO A N 1
ATOM 736 C CA . PRO A 1 100 ? -9.801 -7.325 -4.967 1.00 72.75 100 PRO A CA 1
ATOM 737 C C . PRO A 1 100 ? -8.443 -8.007 -4.807 1.00 72.75 100 PRO A C 1
ATOM 739 O O . PRO A 1 100 ? -8.271 -9.139 -5.247 1.00 72.75 100 PRO A O 1
ATOM 742 N N . TRP A 1 101 ? -7.418 -7.295 -4.338 1.00 75.50 101 TRP A N 1
ATOM 743 C CA . TRP A 1 101 ? -6.114 -7.910 -4.105 1.00 75.50 101 TRP A CA 1
ATOM 744 C C . TRP A 1 101 ? -6.006 -8.488 -2.693 1.00 75.50 101 TRP A C 1
ATOM 746 O O . TRP A 1 101 ? -5.486 -9.587 -2.604 1.00 75.50 101 TRP A O 1
ATOM 756 N N . LEU A 1 102 ? -6.588 -7.844 -1.671 1.00 75.38 102 LEU A N 1
ATOM 757 C CA . LEU A 1 102 ? -6.651 -8.378 -0.303 1.00 75.38 102 LEU A CA 1
ATOM 758 C C . LEU A 1 102 ? -7.426 -9.697 -0.249 1.00 75.38 102 LEU A C 1
ATOM 760 O O . LEU A 1 102 ? -6.981 -10.653 0.374 1.00 75.38 102 LEU A O 1
ATOM 764 N N . VAL A 1 103 ? -8.542 -9.775 -0.979 1.00 76.50 103 VAL A N 1
ATOM 765 C CA . VAL A 1 103 ? -9.329 -11.013 -1.083 1.00 76.50 103 VAL A CA 1
ATOM 766 C C . VAL A 1 103 ? -8.538 -12.121 -1.784 1.00 76.50 103 VAL A C 1
ATOM 768 O O . VAL A 1 103 ? -8.504 -13.255 -1.325 1.00 76.50 103 VAL A O 1
ATOM 771 N N . ARG A 1 104 ? -7.853 -11.813 -2.896 1.00 74.75 104 ARG A N 1
ATOM 772 C CA . ARG A 1 104 ? -7.114 -12.832 -3.671 1.00 74.75 104 ARG A CA 1
ATOM 773 C C . ARG A 1 104 ? -5.904 -13.407 -2.945 1.00 74.75 104 ARG A C 1
ATOM 775 O O . ARG A 1 104 ? -5.466 -14.492 -3.303 1.00 74.75 104 ARG A O 1
ATOM 782 N N . THR A 1 105 ? -5.349 -12.675 -1.992 1.00 71.94 105 THR A N 1
ATOM 783 C CA . THR A 1 105 ? -4.222 -13.124 -1.175 1.00 71.94 105 THR A CA 1
ATOM 784 C C . THR A 1 105 ? -4.669 -13.814 0.115 1.00 71.94 105 THR A C 1
ATOM 786 O O . THR A 1 105 ? -3.806 -14.267 0.852 1.00 71.94 105 THR A O 1
ATOM 789 N N . GLY A 1 106 ? -5.977 -13.873 0.407 1.00 72.81 106 GLY A N 1
ATOM 790 C CA . GLY A 1 106 ? -6.501 -14.367 1.689 1.00 72.81 106 GLY A CA 1
ATOM 791 C C . GLY A 1 106 ? -6.271 -13.406 2.860 1.00 72.81 106 GLY A C 1
ATOM 792 O O . GLY A 1 106 ? -6.511 -13.757 4.004 1.00 72.81 106 GLY A O 1
ATOM 793 N N . PHE A 1 107 ? -5.819 -12.174 2.594 1.00 73.12 107 PHE A N 1
ATOM 794 C CA . PHE A 1 107 ? -5.491 -11.222 3.659 1.00 73.12 107 PHE A CA 1
ATOM 795 C C . PHE A 1 107 ? -6.718 -10.630 4.336 1.00 73.12 107 PHE A C 1
ATOM 797 O O . PHE A 1 107 ? -6.590 -10.157 5.456 1.00 73.12 107 PHE A O 1
ATOM 804 N N . ALA A 1 108 ? -7.878 -10.644 3.678 1.00 75.38 108 ALA A N 1
ATOM 805 C CA . ALA A 1 108 ? -9.115 -10.126 4.257 1.00 75.38 108 ALA A CA 1
ATOM 806 C C . ALA A 1 108 ? -9.436 -10.780 5.616 1.00 75.38 108 ALA A C 1
ATOM 808 O O . ALA A 1 108 ? -9.823 -10.072 6.543 1.00 75.38 108 ALA A O 1
ATOM 809 N N . ASP A 1 109 ? -9.158 -12.079 5.760 1.00 77.12 109 ASP A N 1
ATOM 810 C CA . ASP A 1 109 ? -9.436 -12.856 6.974 1.00 77.12 109 ASP A CA 1
ATOM 811 C C . ASP A 1 109 ? -8.570 -12.415 8.170 1.00 77.12 109 ASP A C 1
ATOM 813 O O . ASP A 1 109 ? -8.972 -12.550 9.321 1.00 77.12 109 ASP A O 1
ATOM 817 N N . HIS A 1 110 ? -7.398 -11.829 7.909 1.00 78.31 110 HIS A N 1
ATOM 818 C CA . HIS A 1 110 ? -6.467 -11.339 8.934 1.00 78.31 110 HIS A CA 1
ATOM 819 C C . HIS A 1 110 ? -6.703 -9.875 9.327 1.00 78.31 110 HIS A C 1
ATOM 821 O O . HIS A 1 110 ? -5.913 -9.304 10.074 1.00 78.31 110 HIS A O 1
ATOM 827 N N . LEU A 1 111 ? -7.750 -9.242 8.790 1.00 80.62 111 LEU A N 1
ATOM 828 C CA . LEU A 1 111 ? -8.103 -7.855 9.103 1.00 80.62 111 LEU A CA 1
ATOM 829 C C . LEU A 1 111 ? -9.274 -7.746 10.083 1.00 80.62 111 LEU A C 1
ATOM 831 O O . LEU A 1 111 ? -9.621 -6.637 10.483 1.00 80.62 111 LEU A O 1
ATOM 835 N N . GLN A 1 112 ? -9.883 -8.872 10.463 1.00 81.69 112 GLN A N 1
ATOM 836 C CA . GLN A 1 112 ? -10.972 -8.905 11.430 1.00 81.69 112 GLN A CA 1
ATOM 837 C C . GLN A 1 112 ? -10.508 -8.351 12.785 1.00 81.69 112 GLN A C 1
ATOM 839 O O . GLN A 1 112 ? -9.451 -8.719 13.289 1.00 81.69 112 GLN A O 1
ATOM 844 N N . GLY A 1 113 ? -11.308 -7.463 13.374 1.00 80.56 113 GLY A N 1
ATOM 845 C CA . GLY A 1 113 ? -10.987 -6.809 14.643 1.00 80.56 113 GLY A CA 1
ATOM 846 C C . GLY A 1 113 ? -10.001 -5.643 14.526 1.00 80.56 113 GLY A C 1
ATOM 847 O O . GLY A 1 113 ? -9.721 -5.002 15.530 1.00 80.56 113 GLY A O 1
ATOM 848 N N . LEU A 1 114 ? -9.489 -5.330 13.330 1.00 86.06 114 LEU A N 1
ATOM 849 C CA . LEU A 1 114 ? -8.645 -4.151 13.119 1.00 86.06 114 LEU A CA 1
ATOM 850 C C . LEU A 1 114 ? -9.481 -2.930 12.746 1.00 86.06 114 LEU A C 1
ATOM 852 O O . LEU A 1 114 ? -10.567 -3.041 12.167 1.00 86.06 114 LEU A O 1
ATOM 856 N N . ARG A 1 115 ? -8.934 -1.741 13.010 1.00 86.06 115 ARG A N 1
ATOM 857 C CA . ARG A 1 115 ? -9.610 -0.485 12.686 1.00 86.06 115 ARG A CA 1
ATOM 858 C C . ARG A 1 115 ? -9.529 -0.183 11.194 1.00 86.06 115 ARG A C 1
ATOM 860 O O . ARG A 1 115 ? -8.455 -0.155 10.588 1.00 86.06 115 ARG A O 1
ATOM 867 N N . ASP A 1 116 ? -10.663 0.169 10.605 1.00 82.56 116 ASP A N 1
ATOM 868 C CA . ASP A 1 116 ? -10.829 0.530 9.196 1.00 82.56 116 ASP A CA 1
ATOM 869 C C . ASP A 1 116 ? -9.861 1.646 8.775 1.00 82.56 116 ASP A C 1
ATOM 871 O O . ASP A 1 116 ? -9.304 1.636 7.673 1.00 82.56 116 ASP A O 1
ATOM 875 N N . VAL A 1 117 ? -9.616 2.612 9.667 1.00 84.44 117 VAL A N 1
ATOM 876 C CA . VAL A 1 117 ? -8.679 3.718 9.424 1.00 84.44 117 VAL A CA 1
ATOM 877 C C . VAL A 1 117 ? -7.234 3.238 9.297 1.00 84.44 117 VAL A C 1
ATOM 879 O O . VAL A 1 117 ? -6.501 3.734 8.438 1.00 84.44 117 VAL A O 1
ATOM 882 N N . GLU A 1 118 ? -6.824 2.252 10.091 1.00 88.00 118 GLU A N 1
ATOM 883 C CA . GLU A 1 118 ? -5.479 1.675 10.051 1.00 88.00 118 GLU A CA 1
ATOM 884 C C . GLU A 1 118 ? -5.312 0.804 8.817 1.00 88.00 118 GLU A C 1
ATOM 886 O O . GLU A 1 118 ? -4.335 0.964 8.084 1.00 88.00 118 GLU A O 1
ATOM 891 N N . ILE A 1 119 ? -6.319 -0.016 8.504 1.00 86.19 119 ILE A N 1
ATOM 892 C CA . ILE A 1 119 ? -6.358 -0.819 7.280 1.00 86.19 119 ILE A CA 1
ATOM 893 C C . ILE A 1 119 ? -6.220 0.088 6.063 1.00 86.19 119 ILE A C 1
ATOM 895 O O . ILE A 1 119 ? -5.366 -0.147 5.211 1.00 86.19 119 ILE A O 1
ATOM 899 N N . MET A 1 120 ? -7.001 1.165 5.981 1.00 84.25 120 MET A N 1
ATOM 900 C CA . MET A 1 120 ? -6.883 2.139 4.898 1.00 84.25 120 MET A CA 1
ATOM 901 C C . MET A 1 120 ? -5.474 2.735 4.836 1.00 84.25 120 MET A C 1
ATOM 903 O O . MET A 1 120 ? -4.881 2.804 3.756 1.00 84.25 120 MET A O 1
ATOM 907 N N . ARG A 1 121 ? -4.915 3.156 5.975 1.00 88.19 121 ARG A N 1
ATOM 908 C CA . ARG A 1 121 ? -3.568 3.737 6.038 1.00 88.19 121 ARG A CA 1
ATOM 909 C C . ARG A 1 121 ? -2.479 2.739 5.648 1.00 88.19 121 ARG A C 1
ATOM 911 O O . ARG A 1 121 ? -1.487 3.176 5.078 1.00 88.19 121 ARG A O 1
ATOM 918 N N . SER A 1 122 ? -2.671 1.436 5.839 1.00 88.12 122 SER A N 1
ATOM 919 C CA . SER A 1 122 ? -1.646 0.425 5.537 1.00 88.12 122 SER A CA 1
ATOM 920 C C . SER A 1 122 ? -1.232 0.418 4.060 1.00 88.12 122 SER A C 1
ATOM 922 O O . SER A 1 122 ? -0.055 0.295 3.754 1.00 88.12 122 SER A O 1
ATOM 924 N N . TYR A 1 123 ? -2.168 0.655 3.134 1.00 87.19 123 TYR A N 1
ATOM 925 C CA . TYR A 1 123 ? -1.904 0.651 1.687 1.00 87.19 123 TYR A CA 1
ATOM 926 C C . TYR A 1 123 ? -2.190 1.996 1.002 1.00 87.19 123 TYR A C 1
ATOM 928 O O . TYR A 1 123 ? -2.087 2.112 -0.225 1.00 87.19 123 TYR A O 1
ATOM 936 N N . THR A 1 124 ? -2.591 3.030 1.748 1.00 90.12 124 THR A N 1
ATOM 937 C CA . THR A 1 124 ? -2.802 4.361 1.165 1.00 90.12 124 THR A CA 1
ATOM 938 C C . THR A 1 124 ? -1.468 4.935 0.708 1.00 90.12 124 THR A C 1
ATOM 940 O O . THR A 1 124 ? -0.544 5.110 1.505 1.00 90.12 124 THR A O 1
ATOM 943 N N . LEU A 1 125 ? -1.385 5.242 -0.588 1.00 88.69 125 LEU A N 1
ATOM 944 C CA . LEU A 1 125 ? -0.198 5.842 -1.184 1.00 88.69 125 LEU A CA 1
ATOM 945 C C . LEU A 1 125 ? 0.072 7.190 -0.510 1.00 88.69 125 LEU A C 1
ATOM 947 O O . LEU A 1 125 ? -0.858 7.997 -0.402 1.00 88.69 125 LEU A O 1
ATOM 951 N N . PRO A 1 126 ? 1.304 7.446 -0.046 1.00 82.38 126 PRO A N 1
ATOM 952 C CA . PRO A 1 126 ? 1.623 8.727 0.551 1.00 82.38 126 PRO A CA 1
ATOM 953 C C . PRO A 1 126 ? 1.445 9.818 -0.516 1.00 82.38 126 PRO A C 1
ATOM 955 O O . PRO A 1 126 ? 1.976 9.726 -1.621 1.00 82.38 126 PRO A O 1
ATOM 958 N N . GLY A 1 127 ? 0.591 10.796 -0.224 1.00 68.12 127 GLY A N 1
ATOM 959 C CA . GLY A 1 127 ? 0.071 11.714 -1.231 1.00 68.12 127 GLY A CA 1
ATOM 960 C C . GLY A 1 127 ? 1.138 12.621 -1.845 1.00 68.12 127 GLY A C 1
ATOM 961 O O . GLY A 1 127 ? 1.839 13.335 -1.138 1.00 68.12 127 GLY A O 1
ATOM 962 N N . GLY A 1 128 ? 1.162 12.681 -3.179 1.00 53.31 128 GLY A N 1
ATOM 963 C CA . GLY A 1 128 ? 1.735 13.772 -3.977 1.00 53.31 128 GLY A CA 1
ATOM 964 C C . GLY A 1 128 ? 0.813 14.998 -4.047 1.00 53.31 128 GLY A C 1
ATOM 965 O O . GLY A 1 128 ? 0.621 15.576 -5.114 1.00 53.31 128 GLY A O 1
ATOM 966 N N . ALA A 1 129 ? 0.202 15.375 -2.924 1.00 40.59 129 ALA A N 1
ATOM 967 C CA . ALA A 1 129 ? -0.566 16.603 -2.779 1.00 40.59 129 ALA A CA 1
ATOM 968 C C . ALA A 1 129 ? 0.005 17.360 -1.582 1.00 40.59 129 ALA A C 1
ATOM 970 O O . ALA A 1 129 ? 0.079 16.818 -0.486 1.00 40.59 129 ALA A O 1
ATOM 971 N N . LYS A 1 130 ? 0.445 18.594 -1.841 1.00 41.00 130 LYS A N 1
ATOM 972 C CA . LYS A 1 130 ? 0.946 19.584 -0.880 1.00 41.00 130 LYS A CA 1
ATOM 973 C C . LYS A 1 130 ? 0.199 19.494 0.460 1.00 41.00 130 LYS A C 1
ATOM 975 O O . LYS A 1 130 ? -0.901 20.020 0.576 1.00 41.00 130 LYS A O 1
ATOM 980 N N . GLY A 1 131 ? 0.776 18.834 1.454 1.00 46.22 131 GLY A N 1
ATOM 981 C CA . GLY A 1 131 ? 0.120 18.683 2.746 1.00 46.22 131 GLY A CA 1
ATOM 982 C C . GLY A 1 131 ? 0.888 17.736 3.644 1.00 46.22 131 GLY A C 1
ATOM 983 O O . GLY A 1 131 ? 0.826 16.529 3.455 1.00 46.22 131 GLY A O 1
ATOM 984 N N . GLN A 1 132 ? 1.589 18.327 4.611 1.00 41.28 132 GLN A N 1
ATOM 985 C CA . GLN A 1 132 ? 2.325 17.673 5.695 1.00 41.28 132 GLN A CA 1
ATOM 986 C C . GLN A 1 132 ? 3.704 17.117 5.301 1.00 41.28 132 GLN A C 1
ATOM 988 O O . GLN A 1 132 ? 3.988 15.925 5.348 1.00 41.28 132 GLN A O 1
ATOM 993 N N . ARG A 1 133 ? 4.610 18.052 4.970 1.00 44.34 133 ARG A N 1
ATOM 994 C CA . ARG A 1 133 ? 6.021 17.924 5.363 1.00 44.34 133 ARG A CA 1
ATOM 995 C C . ARG A 1 133 ? 6.069 18.054 6.887 1.00 44.34 133 ARG A C 1
ATOM 997 O O . ARG A 1 133 ? 6.312 19.142 7.399 1.00 44.34 133 ARG A O 1
ATOM 1004 N N . GLU A 1 134 ? 5.777 16.983 7.608 1.00 43.09 134 GLU A N 1
ATOM 1005 C CA . GLU A 1 134 ? 6.251 16.891 8.985 1.00 43.09 134 GLU A CA 1
ATOM 1006 C C . GLU A 1 134 ? 7.760 16.662 8.918 1.00 43.09 134 GLU A C 1
ATOM 1008 O O . GLU A 1 134 ? 8.224 15.627 8.454 1.00 43.09 134 GLU A O 1
ATOM 1013 N N . GLY A 1 135 ? 8.522 17.702 9.264 1.00 45.41 135 GLY A N 1
ATOM 1014 C CA . GLY A 1 135 ? 9.969 17.609 9.435 1.00 45.41 135 GLY A CA 1
ATOM 1015 C C . GLY A 1 135 ? 10.796 17.496 8.153 1.00 45.41 135 GLY A C 1
ATOM 1016 O O . GLY A 1 135 ? 11.666 16.645 8.092 1.00 45.41 135 GLY A O 1
ATOM 1017 N N . GLY A 1 136 ? 10.571 18.346 7.142 1.00 53.84 136 GLY A N 1
ATOM 1018 C CA . GLY A 1 136 ? 11.569 18.693 6.104 1.00 53.84 136 GLY A CA 1
ATOM 1019 C C . GLY A 1 136 ? 12.049 17.609 5.116 1.00 53.84 136 GLY A C 1
ATOM 1020 O O . GLY A 1 136 ? 12.408 17.963 3.994 1.00 53.84 136 GLY A O 1
ATOM 1021 N N . LYS A 1 137 ? 12.000 16.319 5.463 1.00 63.53 137 LYS A N 1
ATOM 1022 C CA . LYS A 1 137 ? 12.544 15.187 4.708 1.00 63.53 137 LYS A CA 1
ATOM 1023 C C . LYS A 1 137 ? 11.412 14.341 4.130 1.00 63.53 137 LYS A C 1
ATOM 1025 O O . LYS A 1 137 ? 10.396 14.098 4.776 1.00 63.53 137 LYS A O 1
ATOM 1030 N N . VAL A 1 138 ? 11.569 13.922 2.879 1.00 74.62 138 VAL A N 1
ATOM 1031 C CA . VAL A 1 138 ? 10.624 13.017 2.212 1.00 74.62 138 VAL A CA 1
ATOM 1032 C C . VAL A 1 138 ? 10.716 11.653 2.897 1.00 74.62 138 VAL A C 1
ATOM 1034 O O . VAL A 1 138 ? 11.816 11.125 3.052 1.00 74.62 138 VAL A O 1
ATOM 1037 N N . SER A 1 139 ? 9.585 11.075 3.310 1.00 87.62 139 SER A N 1
ATOM 1038 C CA . SER A 1 139 ? 9.606 9.777 3.993 1.00 87.62 139 SER A CA 1
ATOM 1039 C C . SER A 1 139 ? 10.118 8.675 3.066 1.00 87.62 139 SER A C 1
ATOM 1041 O O . SER A 1 139 ? 9.941 8.741 1.847 1.00 87.62 139 SER A O 1
ATOM 1043 N N . ASP A 1 140 ? 10.732 7.630 3.618 1.00 89.44 140 ASP A N 1
ATOM 1044 C CA . ASP A 1 140 ? 11.287 6.544 2.800 1.00 89.44 140 ASP A CA 1
ATOM 1045 C C . ASP A 1 140 ? 10.201 5.886 1.941 1.00 89.44 140 ASP A C 1
ATOM 1047 O O . ASP A 1 140 ? 10.394 5.690 0.746 1.00 89.44 140 ASP A O 1
ATOM 1051 N N . VAL A 1 141 ? 8.991 5.698 2.483 1.00 89.81 141 VAL A N 1
ATOM 1052 C CA . VAL A 1 141 ? 7.828 5.207 1.720 1.00 89.81 141 VAL A CA 1
ATOM 1053 C C . VAL A 1 141 ? 7.519 6.086 0.510 1.00 89.81 141 VAL A C 1
ATOM 1055 O O . VAL A 1 141 ? 7.213 5.571 -0.564 1.00 89.81 141 VAL A O 1
ATOM 1058 N N . GLN A 1 142 ? 7.586 7.413 0.653 1.00 90.62 142 GLN A N 1
ATOM 1059 C CA . GLN A 1 142 ? 7.371 8.334 -0.467 1.00 90.62 142 GLN A CA 1
ATOM 1060 C C . GLN A 1 142 ? 8.451 8.171 -1.537 1.00 90.62 142 GLN A C 1
ATOM 1062 O O . GLN A 1 142 ? 8.122 8.135 -2.724 1.00 90.62 142 GLN A O 1
ATOM 1067 N N . ARG A 1 143 ? 9.716 8.030 -1.129 1.00 91.69 143 ARG A N 1
ATOM 1068 C CA . ARG A 1 143 ? 10.851 7.841 -2.045 1.00 91.69 143 ARG A CA 1
ATOM 1069 C C . ARG A 1 143 ? 10.765 6.506 -2.778 1.00 91.69 143 ARG A C 1
ATOM 1071 O O . ARG A 1 143 ? 10.871 6.476 -4.003 1.00 91.69 143 ARG A O 1
ATOM 1078 N N . ILE A 1 144 ? 10.452 5.432 -2.056 1.00 92.31 144 ILE A N 1
ATOM 1079 C CA . ILE A 1 144 ? 10.236 4.087 -2.600 1.00 92.31 144 ILE A CA 1
ATOM 1080 C C . ILE A 1 144 ? 9.101 4.095 -3.626 1.00 92.31 144 ILE A C 1
ATOM 1082 O O . ILE A 1 144 ? 9.262 3.594 -4.739 1.00 92.31 144 ILE A O 1
ATOM 1086 N N . VAL A 1 145 ? 7.954 4.696 -3.289 1.00 92.81 145 VAL A N 1
ATOM 1087 C CA . VAL A 1 145 ? 6.813 4.787 -4.212 1.00 92.81 145 VAL A CA 1
ATOM 1088 C C . VAL A 1 145 ? 7.173 5.604 -5.450 1.00 92.81 145 VAL A C 1
ATOM 1090 O O . VAL A 1 145 ? 6.869 5.171 -6.560 1.00 92.81 145 VAL A O 1
ATOM 1093 N N . ALA A 1 146 ? 7.852 6.743 -5.292 1.00 91.50 146 ALA A N 1
ATOM 1094 C CA . ALA A 1 146 ? 8.271 7.575 -6.417 1.00 91.50 146 ALA A CA 1
ATOM 1095 C C . ALA A 1 146 ? 9.242 6.837 -7.356 1.00 91.50 146 ALA A C 1
ATOM 1097 O O . ALA A 1 146 ? 9.057 6.865 -8.577 1.00 91.50 146 ALA A O 1
ATOM 1098 N N . ALA A 1 147 ? 10.230 6.130 -6.799 1.00 92.31 147 ALA A N 1
ATOM 1099 C CA . ALA A 1 147 ? 11.175 5.315 -7.558 1.00 92.31 147 ALA A CA 1
ATOM 1100 C C . ALA A 1 147 ? 10.469 4.162 -8.291 1.00 92.31 147 ALA A C 1
ATOM 1102 O O . ALA A 1 147 ? 10.689 3.955 -9.486 1.00 92.31 147 ALA A O 1
ATOM 1103 N N . ALA A 1 148 ? 9.551 3.461 -7.618 1.00 92.88 148 ALA A N 1
ATOM 1104 C CA . ALA A 1 148 ? 8.765 2.392 -8.226 1.00 92.88 148 ALA A CA 1
ATOM 1105 C C . ALA A 1 148 ? 7.875 2.913 -9.367 1.00 92.88 148 ALA A C 1
ATOM 1107 O O . ALA A 1 148 ? 7.816 2.310 -10.439 1.00 92.88 148 ALA A O 1
ATOM 1108 N N . GLU A 1 149 ? 7.200 4.051 -9.184 1.00 91.31 149 GLU A N 1
ATOM 1109 C CA . GLU A 1 149 ? 6.404 4.677 -10.243 1.00 91.31 149 GLU A CA 1
ATOM 1110 C C . GLU A 1 149 ? 7.260 5.104 -11.439 1.00 91.31 149 GLU A C 1
ATOM 1112 O O . GLU A 1 149 ? 6.836 4.906 -12.581 1.00 91.31 149 GLU A O 1
ATOM 1117 N N . ALA A 1 150 ? 8.459 5.649 -11.207 1.00 90.94 150 ALA A N 1
ATOM 1118 C CA . ALA A 1 150 ? 9.411 5.960 -12.270 1.00 90.94 150 ALA A CA 1
ATOM 1119 C C . ALA A 1 150 ? 9.812 4.694 -13.043 1.00 90.94 150 ALA A C 1
ATOM 1121 O O . ALA A 1 150 ? 9.613 4.642 -14.257 1.00 90.94 150 ALA A O 1
ATOM 1122 N N . TYR A 1 151 ? 10.216 3.637 -12.337 1.00 91.38 151 TYR A N 1
ATOM 1123 C CA . TYR A 1 151 ? 10.542 2.343 -12.935 1.00 91.38 151 TYR A CA 1
ATOM 1124 C C . TYR A 1 151 ? 9.381 1.776 -13.770 1.00 91.38 151 TYR A C 1
ATOM 1126 O O . TYR A 1 151 ? 9.562 1.366 -14.918 1.00 91.38 151 TYR A O 1
ATOM 1134 N N . PHE A 1 152 ? 8.149 1.804 -13.249 1.00 88.31 152 PHE A N 1
ATOM 1135 C CA . PHE A 1 152 ? 6.979 1.329 -13.991 1.00 88.31 152 PHE A CA 1
ATOM 1136 C C . PHE A 1 152 ? 6.673 2.176 -15.232 1.00 88.31 152 PHE A C 1
ATOM 1138 O O . PHE A 1 152 ? 6.195 1.630 -16.233 1.00 88.31 1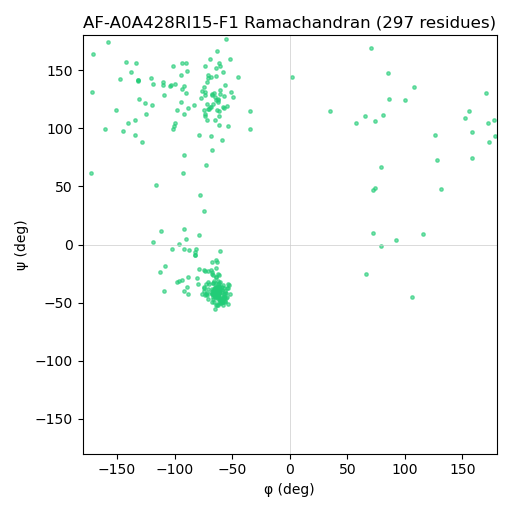52 PHE A O 1
ATOM 1145 N N . ARG A 1 153 ? 6.935 3.490 -15.202 1.00 87.12 153 ARG A N 1
ATOM 1146 C CA . ARG A 1 153 ? 6.816 4.349 -16.391 1.00 87.12 153 ARG A CA 1
ATOM 1147 C C . ARG A 1 153 ? 7.841 3.966 -17.453 1.00 87.12 153 ARG A C 1
ATOM 1149 O O . ARG A 1 153 ? 7.449 3.838 -18.614 1.00 87.12 153 ARG A O 1
ATOM 1156 N N . ASP A 1 154 ? 9.084 3.715 -17.060 1.00 87.62 154 ASP A N 1
ATOM 1157 C CA . ASP A 1 154 ? 10.164 3.356 -17.982 1.00 87.62 154 ASP A CA 1
ATOM 1158 C C . ASP A 1 154 ? 9.917 1.991 -18.625 1.00 87.62 154 ASP A C 1
ATOM 1160 O O . ASP A 1 154 ? 9.932 1.858 -19.851 1.00 87.62 154 ASP A O 1
ATOM 1164 N N . VAL A 1 155 ? 9.557 0.983 -17.824 1.00 84.81 155 VAL A N 1
ATOM 1165 C CA . VAL A 1 155 ? 9.167 -0.342 -18.334 1.00 84.81 155 VAL A CA 1
ATOM 1166 C C . VAL A 1 155 ? 7.970 -0.232 -19.280 1.00 84.81 155 VAL A C 1
ATOM 1168 O O . VAL A 1 155 ? 7.944 -0.865 -20.338 1.00 84.81 155 VAL A O 1
ATOM 1171 N N . ASN A 1 156 ? 6.982 0.605 -18.952 1.00 81.00 156 ASN A N 1
ATOM 1172 C CA . ASN A 1 156 ? 5.854 0.838 -19.844 1.00 81.00 156 ASN A CA 1
ATOM 1173 C C . ASN A 1 156 ? 6.276 1.512 -21.161 1.00 81.00 156 ASN A C 1
ATOM 1175 O O . ASN A 1 156 ? 5.750 1.156 -22.215 1.00 81.00 156 ASN A O 1
ATOM 1179 N N . ALA A 1 157 ? 7.228 2.445 -21.139 1.00 83.12 157 ALA A N 1
ATOM 1180 C CA . ALA A 1 157 ? 7.768 3.050 -22.354 1.00 83.12 157 ALA A CA 1
ATOM 1181 C C . ALA A 1 157 ? 8.446 2.006 -23.262 1.00 83.12 157 ALA A C 1
ATOM 1183 O O . ALA A 1 157 ? 8.325 2.087 -24.481 1.00 83.12 157 ALA A O 1
ATOM 1184 N N . LEU A 1 158 ? 9.072 0.967 -22.705 1.00 80.88 158 LEU A N 1
ATOM 1185 C CA . LEU A 1 158 ? 9.668 -0.117 -23.499 1.00 80.88 158 LEU A CA 1
ATOM 1186 C C . LEU A 1 158 ? 8.627 -1.040 -24.162 1.00 80.88 158 LEU A C 1
ATOM 1188 O O . LEU A 1 158 ? 8.935 -1.696 -25.164 1.00 80.88 158 LEU A O 1
ATOM 1192 N N . CYS A 1 159 ? 7.407 -1.093 -23.625 1.00 72.75 159 CYS A N 1
ATOM 1193 C CA . CYS A 1 159 ? 6.347 -2.005 -24.068 1.00 72.75 159 CYS A CA 1
ATOM 1194 C C . CYS A 1 159 ? 5.201 -1.313 -24.829 1.00 72.75 159 CYS A C 1
ATOM 1196 O O . CYS A 1 159 ? 4.438 -1.983 -25.524 1.00 72.75 159 CYS A O 1
ATOM 1198 N N . SER A 1 160 ?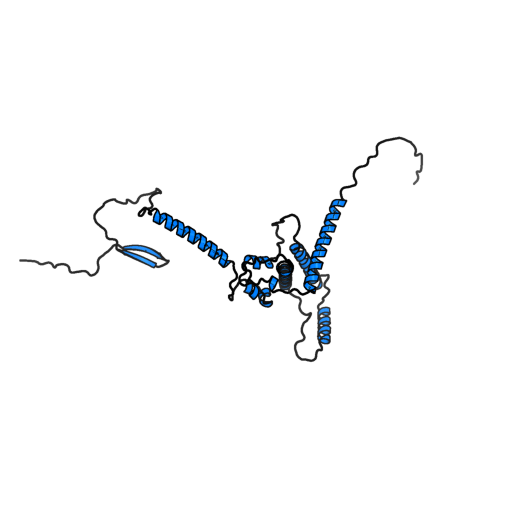 5.057 0.006 -24.704 1.00 75.12 160 SER A N 1
ATOM 1199 C CA . SER A 1 160 ? 3.962 0.781 -25.297 1.00 75.12 160 SER A CA 1
ATOM 1200 C C . SER A 1 160 ? 4.123 0.955 -26.807 1.00 75.12 160 SER A C 1
ATOM 1202 O O . SER A 1 160 ? 5.186 1.342 -27.284 1.00 75.12 160 SER A O 1
ATOM 1204 N N . ASP A 1 161 ? 3.033 0.769 -27.559 1.00 69.31 161 ASP A N 1
ATOM 1205 C CA . ASP A 1 161 ? 2.974 1.046 -29.004 1.00 69.31 161 ASP A CA 1
ATOM 1206 C C . ASP A 1 161 ? 3.235 2.515 -29.352 1.00 69.31 161 ASP A C 1
ATOM 1208 O O . ASP A 1 161 ? 3.690 2.813 -30.450 1.00 69.31 161 ASP A O 1
ATOM 1212 N N . LEU A 1 162 ? 2.946 3.420 -28.415 1.00 75.25 162 LEU A N 1
ATOM 1213 C CA . LEU A 1 162 ? 3.069 4.866 -28.602 1.00 75.25 162 LEU A CA 1
ATOM 1214 C C . LEU A 1 162 ? 4.471 5.395 -28.275 1.00 75.25 162 LEU A C 1
ATOM 1216 O O . LEU A 1 162 ? 4.710 6.591 -28.398 1.00 75.25 162 LEU A O 1
ATOM 1220 N N . SER A 1 163 ? 5.372 4.540 -27.784 1.00 75.94 163 SER A N 1
ATOM 1221 C CA . SER A 1 163 ? 6.700 4.963 -27.351 1.00 75.94 163 SER A CA 1
ATOM 1222 C C . SER A 1 163 ? 7.731 4.816 -28.473 1.00 75.94 163 SER A C 1
ATOM 1224 O O . SER A 1 163 ? 7.819 3.740 -29.071 1.00 75.94 163 SER A O 1
ATOM 1226 N N . PRO A 1 164 ? 8.579 5.831 -28.719 1.00 76.50 164 PRO A N 1
ATOM 1227 C CA . PRO A 1 164 ? 9.677 5.717 -29.678 1.00 76.50 164 PRO A CA 1
ATOM 1228 C C . PRO A 1 164 ? 10.770 4.741 -29.209 1.00 76.50 164 PRO A C 1
ATOM 1230 O O . PRO A 1 164 ? 11.499 4.195 -30.030 1.00 76.50 164 PRO A O 1
ATOM 1233 N N . THR A 1 165 ? 10.868 4.468 -27.902 1.00 80.81 165 THR A N 1
ATOM 1234 C CA . THR A 1 165 ? 11.857 3.549 -27.307 1.00 80.81 165 THR A CA 1
ATOM 1235 C C . THR A 1 165 ? 11.347 2.110 -27.177 1.00 80.81 165 THR A C 1
ATOM 1237 O O . THR A 1 165 ? 11.952 1.285 -26.488 1.00 80.81 165 THR A O 1
ATOM 1240 N N . LYS A 1 166 ? 10.229 1.783 -27.836 1.00 78.69 166 LYS A N 1
ATOM 1241 C CA . LYS A 1 166 ? 9.582 0.472 -27.764 1.00 78.69 166 LYS A CA 1
ATOM 1242 C C . LYS A 1 166 ? 10.536 -0.654 -28.176 1.00 78.69 166 LYS A C 1
ATOM 1244 O O . LYS A 1 166 ? 10.936 -0.770 -29.333 1.00 78.69 166 LYS A O 1
ATOM 1249 N N . LYS A 1 167 ? 10.823 -1.564 -27.244 1.00 80.12 167 LYS A N 1
ATOM 1250 C CA . LYS A 1 167 ? 11.629 -2.768 -27.493 1.00 80.12 167 LYS A CA 1
ATOM 1251 C C . LYS A 1 167 ? 10.775 -3.998 -27.789 1.00 80.12 167 LYS A C 1
ATOM 1253 O O . LYS A 1 167 ? 11.208 -4.839 -28.579 1.00 80.12 167 LYS A O 1
ATOM 1258 N N . LEU A 1 168 ? 9.575 -4.108 -27.216 1.00 76.94 168 LEU A N 1
ATOM 1259 C CA . LEU A 1 168 ? 8.685 -5.258 -27.416 1.00 76.94 168 LEU A CA 1
ATOM 1260 C C . LEU A 1 168 ? 7.713 -5.021 -28.584 1.00 76.94 168 LEU A C 1
ATOM 1262 O O . LEU A 1 168 ? 6.542 -4.701 -28.397 1.00 76.94 168 LEU A O 1
ATOM 1266 N N . THR A 1 169 ? 8.199 -5.144 -29.822 1.00 76.56 169 THR A N 1
ATOM 1267 C CA . THR A 1 169 ? 7.349 -5.044 -31.024 1.00 76.56 169 THR A CA 1
ATOM 1268 C C . THR A 1 169 ? 6.408 -6.244 -31.154 1.00 76.56 169 THR A C 1
ATOM 1270 O O . THR A 1 169 ? 6.676 -7.311 -30.607 1.00 76.56 169 THR A O 1
ATOM 1273 N N . ALA A 1 170 ? 5.319 -6.111 -31.922 1.00 76.56 170 ALA A N 1
ATOM 1274 C CA . ALA A 1 170 ? 4.390 -7.222 -32.158 1.00 76.56 170 ALA A CA 1
ATOM 1275 C C . ALA A 1 170 ? 5.090 -8.447 -32.781 1.00 76.56 170 ALA A C 1
ATOM 1277 O O . ALA A 1 170 ? 4.758 -9.583 -32.453 1.00 76.56 170 ALA A O 1
ATOM 1278 N N . GLN A 1 171 ? 6.093 -8.221 -33.638 1.00 78.31 171 GLN A N 1
ATOM 1279 C CA . GLN A 1 171 ? 6.930 -9.281 -34.203 1.00 78.31 171 GLN A CA 1
ATOM 1280 C C . GLN A 1 171 ? 7.774 -9.973 -33.127 1.00 78.31 171 GLN A C 1
ATOM 1282 O O . GLN A 1 171 ? 7.736 -11.195 -33.024 1.00 78.31 171 GLN A O 1
ATOM 1287 N N . ARG A 1 172 ? 8.481 -9.206 -32.284 1.00 80.69 172 ARG A N 1
ATOM 1288 C CA . ARG A 1 172 ? 9.283 -9.761 -31.181 1.00 80.69 172 ARG A CA 1
ATOM 1289 C C . ARG A 1 172 ? 8.417 -10.511 -30.173 1.00 80.69 172 ARG A C 1
ATOM 1291 O O . ARG A 1 172 ? 8.785 -11.600 -29.759 1.00 80.69 172 ARG A O 1
ATOM 1298 N N . ALA A 1 173 ? 7.240 -9.986 -29.841 1.00 79.38 173 ALA A N 1
ATOM 1299 C CA . ALA A 1 173 ? 6.271 -10.659 -28.983 1.00 79.38 173 ALA A CA 1
ATOM 1300 C C . ALA A 1 173 ? 5.801 -12.003 -29.569 1.00 79.38 173 ALA A C 1
ATOM 1302 O O . ALA A 1 173 ? 5.710 -12.991 -28.840 1.00 79.38 173 ALA A O 1
ATOM 1303 N N . ARG A 1 174 ? 5.541 -12.072 -30.885 1.00 78.50 174 ARG A N 1
ATOM 1304 C CA . ARG A 1 174 ? 5.207 -13.333 -31.575 1.00 78.50 174 ARG A CA 1
ATOM 1305 C C . ARG A 1 174 ? 6.364 -14.329 -31.518 1.00 78.50 174 ARG A C 1
ATOM 1307 O O . ARG A 1 174 ? 6.122 -15.475 -31.161 1.00 78.50 174 ARG A O 1
ATOM 1314 N N . MET A 1 175 ? 7.589 -13.884 -31.802 1.00 82.19 175 MET A N 1
ATOM 1315 C CA . MET A 1 175 ? 8.785 -14.733 -31.728 1.00 82.19 175 MET A CA 1
ATOM 1316 C C . MET A 1 175 ? 9.011 -15.261 -30.310 1.00 82.19 175 MET A C 1
ATOM 1318 O O . MET A 1 175 ? 9.139 -16.462 -30.124 1.00 82.19 175 MET A O 1
ATOM 1322 N N . LEU A 1 176 ? 8.985 -14.395 -29.294 1.00 80.56 176 LEU A N 1
ATOM 1323 C CA . LEU A 1 176 ? 9.142 -14.803 -27.894 1.00 80.56 176 LEU A CA 1
ATOM 1324 C C . LEU A 1 176 ? 8.043 -15.776 -27.457 1.00 80.56 176 LEU A C 1
ATOM 1326 O O . LEU A 1 176 ? 8.327 -16.753 -26.780 1.00 80.56 176 LEU A O 1
ATOM 1330 N N . THR A 1 177 ? 6.799 -15.560 -27.894 1.00 79.88 177 THR A N 1
ATOM 1331 C CA . THR A 1 177 ? 5.702 -16.498 -27.609 1.00 79.88 177 THR A CA 1
ATOM 1332 C C . THR A 1 177 ? 5.944 -17.863 -28.259 1.00 79.88 177 THR A C 1
ATOM 1334 O O . THR A 1 177 ? 5.664 -18.877 -27.627 1.00 79.88 177 THR A O 1
ATOM 1337 N N . GLN A 1 178 ? 6.474 -17.910 -29.487 1.00 80.44 178 GLN A N 1
ATOM 1338 C CA . GLN A 1 178 ? 6.848 -19.163 -30.155 1.00 80.44 178 GLN A CA 1
ATOM 1339 C C . GLN A 1 178 ? 7.971 -19.875 -29.398 1.00 80.44 178 GLN A C 1
ATOM 1341 O O . GLN A 1 178 ? 7.771 -21.010 -28.981 1.00 80.44 178 GLN A O 1
ATOM 1346 N N . TYR A 1 179 ? 9.073 -19.179 -29.100 1.00 80.69 179 TYR A N 1
ATOM 1347 C CA . TYR A 1 179 ? 10.188 -19.739 -28.332 1.00 80.69 179 TYR A CA 1
ATOM 1348 C C . TYR A 1 179 ? 9.757 -20.263 -26.962 1.00 80.69 179 TYR A C 1
ATOM 1350 O O . TYR A 1 179 ? 10.134 -21.365 -26.581 1.00 80.69 179 TYR A O 1
ATOM 1358 N N . SER A 1 180 ? 8.943 -19.513 -26.216 1.00 74.94 180 SER A N 1
ATOM 1359 C CA . SER A 1 180 ? 8.458 -19.961 -24.908 1.00 74.94 180 SER A CA 1
ATOM 1360 C C . SER A 1 180 ? 7.462 -21.116 -25.007 1.00 74.94 180 SER A C 1
ATOM 1362 O O . SER A 1 180 ? 7.460 -21.983 -24.141 1.00 74.94 180 SER A O 1
ATOM 1364 N N . SER A 1 181 ? 6.634 -21.161 -26.055 1.00 68.25 181 SER A N 1
ATOM 1365 C CA . SER A 1 181 ? 5.716 -22.281 -26.299 1.00 68.25 181 SER A CA 1
ATOM 1366 C C . SER A 1 181 ? 6.450 -23.551 -26.737 1.00 68.25 181 SER A C 1
ATOM 1368 O O . SER A 1 181 ? 5.986 -24.647 -26.438 1.00 68.25 181 SER A O 1
ATOM 1370 N N . GLU A 1 182 ? 7.566 -23.413 -27.451 1.00 68.31 182 GLU A N 1
ATOM 1371 C CA . GLU A 1 182 ? 8.432 -24.519 -27.867 1.00 68.31 182 GLU A CA 1
ATOM 1372 C C . GLU A 1 182 ? 9.278 -25.025 -26.690 1.00 68.31 182 GLU A C 1
ATOM 1374 O O . GLU A 1 182 ? 9.346 -26.230 -26.456 1.00 68.31 182 GLU A O 1
ATOM 1379 N N . ALA A 1 183 ? 9.830 -24.115 -25.880 1.00 62.81 183 ALA A N 1
ATOM 1380 C CA . ALA A 1 183 ? 10.568 -24.441 -24.658 1.00 62.81 183 ALA A CA 1
ATOM 1381 C C . ALA A 1 183 ? 9.693 -25.114 -23.584 1.00 62.81 183 ALA A C 1
ATOM 1383 O O . ALA A 1 183 ? 10.195 -25.910 -22.796 1.00 62.81 183 ALA A O 1
ATOM 1384 N N . ALA A 1 184 ? 8.385 -24.837 -23.570 1.00 62.59 184 ALA A N 1
ATOM 1385 C CA . ALA A 1 184 ? 7.420 -25.468 -22.667 1.00 62.59 184 ALA A CA 1
ATOM 1386 C C . ALA A 1 184 ? 6.989 -26.892 -23.094 1.00 62.59 184 ALA A C 1
ATOM 1388 O O . ALA A 1 184 ? 6.075 -27.449 -22.492 1.00 62.59 184 ALA A O 1
ATOM 1389 N N . GLY A 1 185 ? 7.624 -27.493 -24.112 1.00 57.69 185 GLY A N 1
ATOM 1390 C CA . GLY A 1 185 ? 7.402 -28.897 -24.481 1.00 57.69 185 GLY A CA 1
ATOM 1391 C C . GLY A 1 185 ? 6.053 -29.159 -25.156 1.00 57.69 185 GLY A C 1
ATOM 1392 O O . GLY A 1 185 ? 5.342 -30.089 -24.785 1.00 57.69 185 GLY A O 1
ATOM 1393 N N . GLY A 1 186 ? 5.681 -28.329 -26.136 1.00 53.53 186 GLY A N 1
ATOM 1394 C CA . GLY A 1 186 ? 4.381 -28.369 -26.811 1.00 53.53 186 GLY A CA 1
ATOM 1395 C C . GLY A 1 186 ? 4.041 -29.693 -27.511 1.00 53.53 186 GLY A C 1
ATOM 1396 O O . GLY A 1 186 ? 4.255 -29.843 -28.711 1.00 53.53 186 GLY A O 1
ATOM 1397 N N . GLY A 1 187 ? 3.403 -30.605 -26.778 1.00 45.69 187 GLY A N 1
ATOM 1398 C CA . GLY A 1 187 ? 2.619 -31.722 -27.295 1.00 45.69 187 GLY A CA 1
ATOM 1399 C C . GLY A 1 187 ? 1.238 -31.732 -26.643 1.00 45.69 187 GLY A C 1
ATOM 1400 O O . GLY A 1 187 ? 1.052 -32.373 -25.618 1.00 45.69 187 GLY A O 1
ATOM 1401 N N . GLY A 1 188 ? 0.264 -31.013 -27.211 1.00 49.34 188 GLY A N 1
ATOM 1402 C CA . GLY A 1 188 ? -1.122 -31.079 -26.728 1.00 49.34 188 GLY A CA 1
ATOM 1403 C C . GLY A 1 188 ? -1.999 -29.880 -27.082 1.00 49.34 188 GLY A C 1
ATOM 1404 O O . GLY A 1 188 ? -1.978 -28.865 -26.404 1.00 49.34 188 GLY A O 1
ATOM 1405 N N . THR A 1 189 ? -2.770 -30.038 -28.160 1.00 49.16 189 THR A N 1
ATOM 1406 C CA . THR A 1 189 ? -4.102 -29.463 -28.445 1.00 49.16 189 THR A CA 1
ATOM 1407 C C . THR A 1 189 ? -4.461 -28.044 -27.961 1.00 49.16 189 THR A C 1
ATOM 1409 O O . THR A 1 189 ? -4.774 -27.810 -26.799 1.00 49.16 189 THR A O 1
ATOM 1412 N N . GLY A 1 190 ? -4.667 -27.153 -28.936 1.00 53.25 190 GLY A N 1
ATOM 1413 C CA . GLY A 1 190 ? -5.858 -26.292 -28.972 1.00 53.25 190 GLY A CA 1
ATOM 1414 C C . GLY A 1 190 ? -5.675 -24.822 -28.614 1.00 53.25 190 GLY A C 1
ATOM 1415 O O . GLY A 1 190 ? -6.171 -23.980 -29.358 1.00 53.25 190 GLY A O 1
ATOM 1416 N N . ASP A 1 191 ? -4.945 -24.495 -27.549 1.00 53.03 191 ASP A N 1
ATOM 1417 C CA . ASP A 1 191 ? -4.857 -23.107 -27.080 1.00 53.03 191 ASP A CA 1
ATOM 1418 C C . ASP A 1 191 ? -3.407 -22.725 -26.771 1.00 53.03 191 ASP A C 1
ATOM 1420 O O . ASP A 1 191 ? -2.865 -23.007 -25.704 1.00 53.03 191 ASP A O 1
ATOM 1424 N N . ARG A 1 192 ? -2.727 -22.127 -27.758 1.00 58.56 192 ARG A N 1
ATOM 1425 C CA . ARG A 1 192 ? -1.369 -21.608 -27.551 1.00 58.56 192 ARG A CA 1
ATOM 1426 C C . ARG A 1 192 ? -1.464 -20.379 -26.646 1.00 58.56 192 ARG A C 1
ATOM 1428 O O . ARG A 1 192 ? -2.045 -19.378 -27.084 1.00 58.56 192 ARG A O 1
ATOM 1435 N N . PRO A 1 193 ? -0.875 -20.390 -25.437 1.00 56.88 193 PRO A N 1
ATOM 1436 C CA . PRO A 1 193 ? -0.962 -19.249 -24.546 1.00 56.88 193 PRO A CA 1
ATOM 1437 C C . PRO A 1 193 ? -0.293 -18.047 -25.215 1.00 56.88 193 PRO A C 1
ATOM 1439 O O . PRO A 1 193 ? 0.872 -18.093 -25.615 1.00 56.88 193 PRO A O 1
ATOM 1442 N N . LYS A 1 194 ? -1.032 -16.942 -25.350 1.00 62.81 194 LYS A N 1
ATOM 1443 C CA . LYS A 1 194 ? -0.488 -15.650 -25.791 1.00 62.81 194 LYS A CA 1
ATOM 1444 C C . LYS A 1 194 ? 0.358 -15.044 -24.667 1.00 62.81 194 LYS A C 1
ATOM 1446 O O . LYS A 1 194 ? -0.012 -14.028 -24.092 1.00 62.81 194 LYS A O 1
ATOM 1451 N N . LEU A 1 195 ? 1.494 -15.668 -24.364 1.00 63.69 195 LEU A N 1
ATOM 1452 C CA . LEU A 1 195 ? 2.382 -15.297 -23.255 1.00 63.69 195 LEU A CA 1
ATOM 1453 C C . LEU A 1 195 ? 2.846 -13.838 -23.357 1.00 63.69 195 LEU A C 1
ATOM 1455 O O . LEU A 1 195 ? 2.804 -13.102 -22.376 1.00 63.69 195 LEU A O 1
ATOM 1459 N N . PHE A 1 196 ? 3.201 -13.394 -24.566 1.00 68.38 196 PHE A N 1
ATOM 1460 C CA . PHE A 1 196 ? 3.617 -12.013 -24.839 1.00 68.38 196 PHE A CA 1
ATOM 1461 C C . PHE A 1 196 ? 2.602 -11.253 -25.706 1.00 68.38 196 PHE A C 1
ATOM 1463 O O . PHE A 1 196 ? 2.892 -10.176 -26.227 1.00 68.38 196 PHE A O 1
ATOM 1470 N N . GLY A 1 197 ? 1.403 -11.812 -25.900 1.00 61.97 197 GLY A N 1
ATOM 1471 C CA . GLY A 1 197 ? 0.397 -11.285 -26.816 1.00 61.97 197 GLY A CA 1
ATOM 1472 C C . GLY A 1 197 ? -0.692 -10.492 -26.104 1.00 61.97 197 GLY A C 1
ATOM 1473 O O . GLY A 1 197 ? -1.643 -11.065 -25.587 1.00 61.97 197 GLY A O 1
ATOM 1474 N N . GLY A 1 198 ? -0.597 -9.167 -26.167 1.00 59.25 198 GLY A N 1
ATOM 1475 C CA . GLY A 1 198 ? -1.664 -8.256 -25.759 1.00 59.25 198 GLY A CA 1
ATOM 1476 C C . GLY A 1 198 ? -1.087 -6.933 -25.295 1.00 59.25 198 GLY A C 1
ATOM 1477 O O . GLY A 1 198 ? -0.488 -6.854 -24.223 1.00 59.25 198 GLY A O 1
ATOM 1478 N N . THR A 1 199 ? -1.264 -5.880 -26.088 1.00 57.22 199 THR A N 1
ATOM 1479 C CA . THR A 1 199 ? -0.967 -4.527 -25.628 1.00 57.22 199 THR A CA 1
ATOM 1480 C C . THR A 1 199 ? -1.946 -4.228 -24.499 1.00 57.22 199 THR A C 1
ATOM 1482 O O . THR A 1 199 ? -3.157 -4.114 -24.696 1.00 57.22 199 THR A O 1
ATOM 1485 N N . LYS A 1 200 ? -1.446 -4.211 -23.258 1.00 64.69 200 LYS A N 1
ATOM 1486 C CA . LYS A 1 200 ? -2.285 -3.855 -22.114 1.00 64.69 200 LYS A CA 1
ATOM 1487 C C . LYS A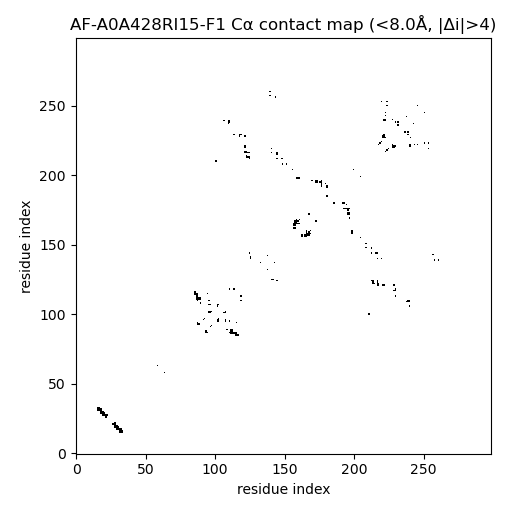 1 200 ? -2.748 -2.424 -22.338 1.00 64.69 200 LYS A C 1
ATOM 1489 O O . LYS A 1 200 ? -1.934 -1.527 -22.546 1.00 64.69 200 LYS A O 1
ATOM 1494 N N . ASN A 1 201 ? -4.060 -2.206 -22.313 1.00 68.38 201 ASN A N 1
ATOM 1495 C CA . ASN A 1 201 ? -4.589 -0.860 -22.482 1.00 68.38 201 ASN A CA 1
ATOM 1496 C C . ASN A 1 201 ? -4.018 0.072 -21.390 1.00 68.38 201 ASN A C 1
ATOM 1498 O O . ASN A 1 201 ? -3.744 -0.340 -20.256 1.00 68.38 201 ASN A O 1
ATOM 1502 N N . ARG A 1 202 ? -3.850 1.358 -21.722 1.00 69.06 202 ARG A N 1
ATOM 1503 C CA . ARG A 1 202 ? -3.292 2.369 -20.802 1.00 69.06 202 ARG A CA 1
ATOM 1504 C C . ARG A 1 202 ? -4.020 2.396 -19.450 1.00 69.06 202 ARG A C 1
ATOM 1506 O O . ARG A 1 202 ? -3.397 2.606 -18.413 1.00 69.06 202 ARG A O 1
ATOM 1513 N N . GLY A 1 203 ? -5.334 2.158 -19.456 1.00 71.56 203 GLY A N 1
ATOM 1514 C CA . GLY A 1 203 ? -6.153 2.075 -18.245 1.00 71.56 203 GLY A CA 1
ATOM 1515 C C . GLY A 1 203 ? -5.793 0.895 -17.336 1.00 71.56 203 GLY A C 1
ATOM 1516 O O . GLY A 1 203 ? -5.721 1.071 -16.123 1.00 71.56 203 GLY A O 1
ATOM 1517 N N . SER A 1 204 ? -5.517 -0.289 -17.891 1.00 74.44 204 SER A N 1
ATOM 1518 C CA . SER A 1 204 ? -5.090 -1.455 -17.108 1.00 74.44 204 SER A CA 1
ATOM 1519 C C . SER A 1 204 ? -3.707 -1.243 -16.527 1.00 74.44 204 SER A C 1
ATOM 1521 O O . SER A 1 204 ? -3.501 -1.562 -15.365 1.00 74.44 204 SER A O 1
ATOM 1523 N N . LEU A 1 205 ? -2.781 -0.653 -17.285 1.00 77.31 205 LEU A N 1
ATOM 1524 C CA . LEU A 1 205 ? -1.435 -0.351 -16.791 1.00 77.31 205 LEU A CA 1
ATOM 1525 C C . LEU A 1 205 ? -1.479 0.579 -15.579 1.00 77.31 205 LEU A C 1
ATOM 1527 O O . LEU A 1 205 ? -0.909 0.240 -14.552 1.00 77.31 205 LEU A O 1
ATOM 1531 N N . LYS A 1 206 ? -2.265 1.662 -15.635 1.00 81.00 206 LYS A N 1
ATOM 1532 C CA . LYS A 1 206 ? -2.496 2.530 -14.467 1.00 81.00 206 LYS A CA 1
ATOM 1533 C C . LYS A 1 206 ? -3.033 1.754 -13.259 1.00 81.00 206 LYS A C 1
ATOM 1535 O O . LYS A 1 206 ? -2.588 1.982 -12.138 1.00 81.00 206 LYS A O 1
ATOM 1540 N N . LYS A 1 207 ? -3.974 0.825 -13.474 1.00 82.88 207 LYS A N 1
ATOM 1541 C CA . LYS A 1 207 ? -4.511 -0.035 -12.404 1.00 82.88 207 LYS A CA 1
ATOM 1542 C C . LYS A 1 207 ? -3.449 -0.983 -11.836 1.00 82.88 207 LYS A C 1
ATOM 1544 O O . LYS A 1 207 ? -3.423 -1.176 -10.625 1.00 82.88 207 LYS A O 1
ATOM 1549 N N . TYR A 1 208 ? -2.591 -1.562 -12.679 1.00 83.56 208 TYR A N 1
ATOM 1550 C CA . TYR A 1 208 ? -1.493 -2.432 -12.246 1.00 83.56 208 TYR A CA 1
ATOM 1551 C C . TYR A 1 208 ? -0.436 -1.657 -11.470 1.00 83.56 208 TYR A C 1
ATOM 1553 O O . TYR A 1 208 ? -0.116 -2.070 -10.365 1.00 83.56 208 TYR A O 1
ATOM 1561 N N . THR A 1 209 ? 0.035 -0.524 -11.999 1.00 86.88 209 THR A N 1
ATOM 1562 C CA . THR A 1 209 ? 0.982 0.365 -11.313 1.00 86.88 209 THR A CA 1
ATOM 1563 C C . THR A 1 209 ? 0.448 0.743 -9.940 1.00 86.88 209 THR A C 1
ATOM 1565 O O . THR A 1 209 ? 1.117 0.487 -8.950 1.00 86.88 209 THR A O 1
ATOM 1568 N N . ARG A 1 210 ? -0.801 1.226 -9.862 1.00 88.12 210 ARG A N 1
ATOM 1569 C CA . ARG A 1 210 ? -1.438 1.561 -8.582 1.00 88.12 210 ARG A CA 1
ATOM 1570 C C . ARG A 1 210 ? -1.496 0.370 -7.627 1.00 88.12 210 ARG A C 1
ATOM 1572 O O . ARG A 1 210 ? -1.244 0.528 -6.444 1.00 88.12 210 ARG A O 1
ATOM 1579 N N . ARG A 1 211 ? -1.867 -0.817 -8.110 1.00 87.00 211 ARG A N 1
ATOM 1580 C CA . ARG A 1 211 ? -1.955 -2.008 -7.255 1.00 87.00 211 ARG A CA 1
ATOM 1581 C C . ARG A 1 211 ? -0.579 -2.440 -6.745 1.00 87.00 211 ARG A C 1
ATOM 1583 O O . ARG A 1 211 ? -0.472 -2.802 -5.583 1.00 87.00 211 ARG A O 1
ATOM 1590 N N . MET A 1 212 ? 0.448 -2.385 -7.593 1.00 88.75 212 MET A N 1
ATOM 1591 C CA . MET A 1 212 ? 1.816 -2.724 -7.201 1.00 88.75 212 MET A CA 1
ATOM 1592 C C . MET A 1 212 ? 2.381 -1.721 -6.198 1.00 88.75 212 MET A C 1
ATOM 1594 O O . MET A 1 212 ? 2.978 -2.135 -5.214 1.00 88.75 212 MET A O 1
ATOM 1598 N N . THR A 1 213 ? 2.144 -0.420 -6.387 1.00 91.44 213 THR A N 1
ATOM 1599 C CA . THR A 1 213 ? 2.594 0.587 -5.417 1.00 91.44 213 THR A CA 1
ATOM 1600 C C . THR A 1 213 ? 1.852 0.464 -4.089 1.00 91.44 213 THR A C 1
ATOM 1602 O O . THR A 1 213 ? 2.475 0.566 -3.043 1.00 91.44 213 THR A O 1
ATOM 1605 N N . GLN A 1 214 ? 0.550 0.160 -4.100 1.00 90.00 214 GLN A N 1
ATOM 1606 C CA . GLN A 1 214 ? -0.206 -0.118 -2.871 1.00 90.00 214 GLN A CA 1
ATOM 1607 C C . GLN A 1 214 ? 0.337 -1.338 -2.119 1.00 90.00 214 GLN A C 1
ATOM 1609 O O . GLN A 1 214 ? 0.461 -1.287 -0.899 1.00 90.00 214 GLN A O 1
ATOM 1614 N N . LEU A 1 215 ? 0.684 -2.408 -2.841 1.00 89.00 215 LEU A N 1
ATOM 1615 C CA . LEU A 1 215 ? 1.290 -3.601 -2.251 1.00 89.00 215 LEU A CA 1
ATOM 1616 C C . LEU A 1 215 ? 2.669 -3.298 -1.655 1.00 89.00 215 LEU A C 1
ATOM 1618 O O . LEU A 1 215 ? 2.978 -3.774 -0.572 1.00 89.00 215 LEU A O 1
ATOM 1622 N N . LEU A 1 216 ? 3.473 -2.479 -2.336 1.00 91.25 216 LEU A N 1
ATOM 1623 C CA . LEU A 1 216 ? 4.793 -2.069 -1.860 1.00 91.25 216 LEU A CA 1
ATOM 1624 C C . LEU A 1 216 ? 4.704 -1.233 -0.577 1.00 91.25 216 LEU A C 1
ATOM 1626 O O . LEU A 1 216 ? 5.451 -1.472 0.364 1.00 91.25 216 LEU A O 1
ATOM 1630 N N . VAL A 1 217 ? 3.756 -0.291 -0.520 1.00 92.12 217 VAL A N 1
ATOM 1631 C CA . VAL A 1 217 ? 3.482 0.505 0.687 1.00 92.12 217 VAL A CA 1
ATOM 1632 C C . VAL A 1 217 ? 3.027 -0.385 1.837 1.00 92.12 217 VAL A C 1
ATOM 1634 O O . VAL A 1 217 ? 3.520 -0.228 2.950 1.00 92.12 217 VAL A O 1
ATOM 1637 N N . PHE A 1 218 ? 2.119 -1.323 1.559 1.00 89.12 218 PHE A N 1
ATOM 1638 C CA . PHE A 1 218 ? 1.653 -2.286 2.549 1.00 89.12 218 PHE A CA 1
ATOM 1639 C C . PHE A 1 218 ? 2.806 -3.130 3.088 1.00 89.12 218 PHE A C 1
ATOM 1641 O O . PHE A 1 218 ? 2.982 -3.205 4.297 1.00 89.12 218 PHE A O 1
ATOM 1648 N N . TYR A 1 219 ? 3.624 -3.706 2.205 1.00 90.00 219 TYR A N 1
ATOM 1649 C CA . TYR A 1 219 ? 4.775 -4.511 2.606 1.00 90.00 219 TYR A CA 1
ATOM 1650 C C . TYR A 1 219 ? 5.748 -3.701 3.466 1.00 90.00 219 TYR A C 1
ATOM 1652 O O . TYR A 1 219 ? 6.118 -4.146 4.545 1.00 90.00 219 TYR A O 1
ATOM 1660 N N . TYR A 1 220 ? 6.099 -2.484 3.042 1.00 91.81 220 TYR A N 1
ATOM 1661 C CA . TYR A 1 220 ? 6.980 -1.624 3.827 1.00 91.81 220 TYR A CA 1
ATOM 1662 C C . TYR A 1 220 ? 6.412 -1.360 5.231 1.00 91.81 220 TYR A C 1
ATOM 1664 O O . TYR A 1 220 ? 7.093 -1.580 6.223 1.00 91.81 220 TYR A O 1
ATOM 1672 N N . ARG A 1 221 ? 5.155 -0.905 5.323 1.00 91.00 221 ARG A N 1
ATOM 1673 C CA . ARG A 1 221 ? 4.558 -0.469 6.596 1.00 91.00 221 ARG A CA 1
ATOM 1674 C C . ARG A 1 221 ? 4.247 -1.619 7.546 1.00 91.00 221 ARG A C 1
ATOM 1676 O O . ARG A 1 221 ? 4.418 -1.465 8.743 1.00 91.00 221 ARG A O 1
ATOM 1683 N N . VAL A 1 222 ? 3.722 -2.719 7.017 1.00 88.75 222 VAL A N 1
ATOM 1684 C CA . VAL A 1 222 ? 3.136 -3.805 7.817 1.00 88.75 222 VAL A CA 1
ATOM 1685 C C . VAL A 1 222 ? 4.116 -4.950 8.035 1.00 88.75 222 VAL A C 1
ATOM 1687 O O . VAL A 1 222 ? 4.026 -5.627 9.048 1.00 88.75 222 VAL A O 1
ATOM 1690 N N . VAL A 1 223 ? 5.003 -5.210 7.072 1.00 88.25 223 VAL A N 1
ATOM 1691 C CA . VAL A 1 223 ? 5.849 -6.414 7.073 1.00 88.25 223 VAL A CA 1
ATOM 1692 C C . VAL A 1 223 ? 7.305 -6.078 7.368 1.00 88.25 223 VAL A C 1
ATOM 1694 O O . VAL A 1 223 ? 7.966 -6.830 8.070 1.00 88.25 223 VAL A O 1
ATOM 1697 N N . PHE A 1 224 ? 7.814 -4.978 6.812 1.00 89.44 224 PHE A N 1
ATOM 1698 C CA . PHE A 1 224 ? 9.221 -4.606 6.950 1.00 89.44 224 PHE A CA 1
ATOM 1699 C C . PHE A 1 224 ? 9.504 -3.753 8.194 1.00 89.44 224 PHE A C 1
ATOM 1701 O O . PHE A 1 224 ? 10.502 -3.980 8.866 1.00 89.44 224 PHE A O 1
ATOM 1708 N N . CYS A 1 225 ? 8.657 -2.768 8.510 1.00 86.50 225 CYS A N 1
ATOM 1709 C CA . CYS A 1 225 ? 8.839 -1.953 9.712 1.00 86.50 225 CYS A CA 1
ATOM 1710 C C . CYS A 1 225 ? 8.572 -2.772 10.985 1.00 86.50 225 CYS A C 1
ATOM 1712 O O . CYS A 1 225 ? 7.445 -3.208 11.210 1.00 86.50 225 CYS A O 1
ATOM 1714 N N . GLU A 1 226 ? 9.593 -2.914 11.834 1.00 77.12 226 GLU A N 1
ATOM 1715 C CA . GLU A 1 226 ? 9.518 -3.658 13.103 1.00 77.12 226 GLU A CA 1
ATOM 1716 C C . GLU A 1 226 ? 8.515 -3.056 14.096 1.00 77.12 226 GLU A C 1
ATOM 1718 O O . GLU A 1 226 ? 7.861 -3.793 14.830 1.00 77.12 226 GLU A O 1
ATOM 1723 N N . ASP A 1 227 ? 8.337 -1.730 14.067 1.00 74.75 227 ASP A N 1
ATOM 1724 C CA . ASP A 1 227 ? 7.380 -1.010 14.921 1.00 74.75 227 ASP A CA 1
ATOM 1725 C C . ASP A 1 227 ? 5.914 -1.391 14.635 1.00 74.75 227 ASP A C 1
ATOM 1727 O O . ASP A 1 227 ? 5.015 -1.071 15.416 1.00 74.75 227 ASP A O 1
ATOM 1731 N N . GLY A 1 228 ? 5.664 -2.081 13.517 1.00 74.12 228 GLY A N 1
ATOM 1732 C CA . GLY A 1 228 ? 4.333 -2.446 13.067 1.00 74.12 228 GLY A CA 1
ATOM 1733 C C . GLY A 1 228 ? 3.509 -1.252 12.580 1.00 74.12 228 GLY A C 1
ATOM 1734 O O . GLY A 1 228 ? 3.863 -0.083 12.731 1.00 74.12 228 GLY A O 1
ATOM 1735 N N . HIS A 1 229 ? 2.370 -1.546 11.950 1.00 87.12 229 HIS A N 1
ATOM 1736 C CA . HIS A 1 229 ? 1.430 -0.516 11.467 1.00 87.12 229 HIS A CA 1
ATOM 1737 C C . HIS A 1 229 ? 0.094 -0.522 12.216 1.00 87.12 229 HIS A C 1
ATOM 1739 O O . HIS A 1 229 ? -0.618 0.482 12.219 1.00 87.12 229 HIS A O 1
ATOM 1745 N N . PHE A 1 230 ? -0.269 -1.653 12.816 1.00 88.12 230 PHE A N 1
ATOM 1746 C CA . PHE A 1 230 ? -1.546 -1.843 13.496 1.00 88.12 230 PHE A CA 1
ATOM 1747 C C . PHE A 1 230 ? -1.350 -1.784 15.006 1.00 88.12 230 PHE A C 1
ATOM 1749 O O . PHE A 1 230 ? -0.415 -2.390 15.527 1.00 88.12 230 PHE A O 1
ATOM 1756 N N . THR A 1 231 ? -2.238 -1.085 15.713 1.00 86.44 231 THR A N 1
ATOM 1757 C CA . THR A 1 231 ? -2.244 -1.133 17.176 1.00 86.44 231 THR A CA 1
ATOM 1758 C C . THR A 1 231 ? -2.808 -2.459 17.662 1.00 86.44 231 THR A C 1
ATOM 1760 O O . THR A 1 231 ? -3.885 -2.863 17.226 1.00 86.44 231 THR A O 1
ATOM 1763 N N . ARG A 1 232 ? -2.098 -3.106 18.588 1.00 87.50 232 ARG A N 1
ATOM 1764 C CA . ARG A 1 232 ? -2.583 -4.284 19.309 1.00 87.50 232 ARG A CA 1
ATOM 1765 C C . ARG A 1 232 ? -3.454 -3.829 20.480 1.00 87.50 232 ARG A C 1
ATOM 1767 O O . ARG A 1 232 ? -2.964 -3.089 21.331 1.00 87.50 232 ARG A O 1
ATOM 1774 N N . GLU A 1 233 ? -4.721 -4.233 20.500 1.00 82.44 233 GLU A N 1
ATOM 1775 C CA . GLU A 1 233 ? -5.640 -3.937 21.614 1.00 82.44 233 GLU A CA 1
ATOM 1776 C C . GLU A 1 233 ? -5.668 -5.069 22.654 1.00 82.44 233 GLU A C 1
ATOM 1778 O O . GLU A 1 233 ? -5.831 -4.802 23.842 1.00 82.44 233 GLU A O 1
ATOM 1783 N N . ASP A 1 234 ? -5.442 -6.312 22.217 1.00 81.62 234 ASP A N 1
ATOM 1784 C CA . ASP A 1 234 ? -5.378 -7.516 23.054 1.00 81.62 234 ASP A CA 1
ATOM 1785 C C . ASP A 1 234 ? -4.122 -8.333 22.703 1.00 81.62 234 ASP A C 1
ATOM 1787 O O . ASP A 1 234 ? -3.764 -8.460 21.530 1.00 81.62 234 ASP A O 1
ATOM 1791 N N . ASP A 1 235 ? -3.454 -8.909 23.702 1.00 79.31 235 ASP A N 1
ATOM 1792 C CA . ASP A 1 235 ? -2.275 -9.763 23.519 1.00 79.31 235 ASP A CA 1
ATOM 1793 C C . ASP A 1 235 ? -2.591 -11.026 22.698 1.00 79.31 235 ASP A C 1
ATOM 1795 O O . ASP A 1 235 ? -1.711 -11.565 22.022 1.00 79.31 235 ASP A O 1
ATOM 1799 N N . GLU A 1 236 ? -3.849 -11.478 22.707 1.00 82.06 236 GLU A N 1
ATOM 1800 C CA . GLU A 1 236 ? -4.321 -12.619 21.911 1.00 82.06 236 GLU A CA 1
ATOM 1801 C C . GLU A 1 236 ? -4.664 -12.244 20.454 1.00 82.06 236 GLU A C 1
ATOM 1803 O O . GLU A 1 236 ? -4.884 -13.122 19.612 1.00 82.06 236 GLU A O 1
ATOM 1808 N N . GLN A 1 237 ? -4.688 -10.948 20.120 1.00 82.44 237 GLN A N 1
ATOM 1809 C CA . GLN A 1 237 ? -5.033 -10.466 18.785 1.00 82.44 237 GLN A CA 1
ATOM 1810 C C . GLN A 1 237 ? -3.900 -10.733 17.785 1.00 82.44 237 GLN A C 1
ATOM 1812 O O . GLN A 1 237 ? -2.836 -10.107 17.821 1.00 82.44 237 GLN A O 1
ATOM 1817 N N . ALA A 1 238 ? -4.159 -11.624 16.825 1.00 82.38 238 ALA A N 1
ATOM 1818 C CA . ALA A 1 238 ? -3.252 -11.872 15.710 1.00 82.38 238 ALA A CA 1
ATOM 1819 C C . ALA A 1 238 ? -3.241 -10.679 14.741 1.00 82.38 238 ALA A C 1
ATOM 1821 O O . ALA A 1 238 ? -4.250 -10.386 14.096 1.00 82.38 238 ALA A O 1
ATOM 1822 N N . LEU A 1 239 ? -2.093 -10.012 14.602 1.00 86.56 239 LEU A N 1
ATOM 1823 C CA . LEU A 1 239 ? -1.913 -8.923 13.647 1.00 86.56 239 LEU A CA 1
ATOM 1824 C C . LEU A 1 239 ? -1.339 -9.443 12.320 1.00 86.56 239 LEU A C 1
ATOM 1826 O O . LEU A 1 239 ? -0.629 -10.453 12.292 1.00 86.56 239 LEU A O 1
ATOM 1830 N N . PRO A 1 240 ? -1.553 -8.728 11.200 1.00 85.56 240 PRO A N 1
ATOM 1831 C CA . PRO A 1 240 ? -0.984 -9.109 9.909 1.00 85.56 240 PRO A CA 1
ATOM 1832 C C . PRO A 1 240 ? 0.539 -9.313 9.934 1.00 85.56 240 PRO A C 1
ATOM 1834 O O . PRO A 1 240 ? 1.039 -10.207 9.256 1.00 85.56 240 PRO A O 1
ATOM 1837 N N . GLN A 1 241 ? 1.266 -8.537 10.741 1.00 85.88 241 GLN A N 1
ATOM 1838 C CA . GLN A 1 241 ? 2.718 -8.666 10.916 1.00 85.88 241 GLN A CA 1
ATOM 1839 C C . GLN A 1 241 ? 3.147 -9.977 11.602 1.00 85.88 241 GLN A C 1
ATOM 1841 O O . GLN A 1 241 ? 4.239 -10.467 11.340 1.00 85.88 241 GLN A O 1
ATOM 1846 N N . ASP A 1 242 ? 2.282 -10.585 12.422 1.00 85.38 242 ASP A N 1
ATOM 1847 C CA . ASP A 1 242 ? 2.576 -11.852 13.112 1.00 85.38 242 ASP A CA 1
ATOM 1848 C C . ASP A 1 242 ? 2.371 -13.065 12.187 1.00 85.38 242 ASP A C 1
ATOM 1850 O O . ASP A 1 242 ? 2.991 -14.121 12.345 1.00 85.38 242 ASP A O 1
ATOM 1854 N N . VAL A 1 243 ? 1.467 -12.923 11.215 1.00 85.06 243 VAL A N 1
ATOM 1855 C CA . VAL A 1 243 ? 1.070 -13.995 10.293 1.00 85.06 243 VAL A CA 1
ATOM 1856 C C . VAL A 1 243 ? 1.923 -13.985 9.027 1.00 85.06 243 VAL A C 1
ATOM 1858 O O . VAL A 1 243 ? 2.287 -15.045 8.505 1.00 85.06 243 VAL A O 1
ATOM 1861 N N . ILE A 1 244 ? 2.236 -12.796 8.505 1.00 85.31 244 ILE A N 1
ATOM 1862 C CA . ILE A 1 244 ? 2.996 -12.650 7.267 1.00 85.31 244 ILE A CA 1
ATOM 1863 C C . ILE A 1 244 ? 4.459 -12.976 7.536 1.00 85.31 244 ILE A C 1
ATOM 1865 O O . ILE A 1 244 ? 5.158 -12.255 8.236 1.00 85.31 244 ILE A O 1
ATOM 1869 N N . LYS A 1 245 ? 4.942 -14.045 6.902 1.00 87.00 245 LYS A N 1
ATOM 1870 C CA . LYS A 1 245 ? 6.355 -14.423 6.922 1.00 87.00 245 LYS A CA 1
ATOM 1871 C C . LYS A 1 245 ? 7.010 -14.002 5.607 1.00 87.00 245 LYS A C 1
ATOM 1873 O O . LYS A 1 245 ? 6.822 -14.705 4.609 1.00 87.00 245 LYS A O 1
ATOM 1878 N N . PRO A 1 246 ? 7.724 -12.863 5.565 1.00 87.94 246 PRO A N 1
ATOM 1879 C CA . PRO A 1 246 ? 8.463 -12.474 4.374 1.00 87.94 246 PRO A CA 1
ATOM 1880 C C . PRO A 1 246 ? 9.568 -13.492 4.078 1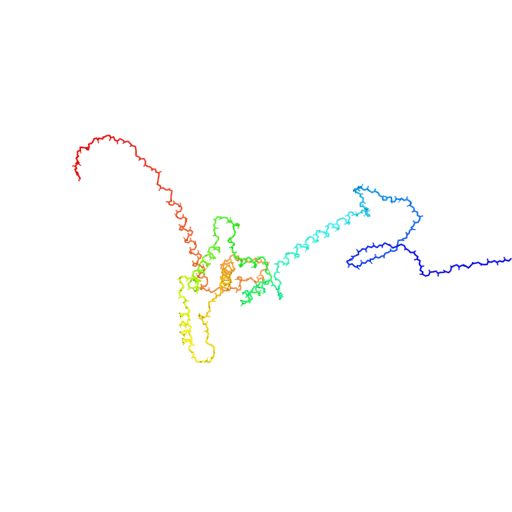.00 87.94 246 PRO A C 1
ATOM 1882 O O . PRO A 1 246 ? 10.170 -14.071 4.982 1.00 87.94 246 PRO A O 1
ATOM 1885 N N . THR A 1 247 ? 9.830 -13.732 2.796 1.00 92.88 247 THR A N 1
ATOM 1886 C CA . THR A 1 247 ? 10.973 -14.559 2.381 1.00 92.88 247 THR A CA 1
ATOM 1887 C C . THR A 1 247 ? 12.276 -13.792 2.579 1.00 92.88 247 THR A C 1
ATOM 1889 O O . THR A 1 247 ? 12.279 -12.571 2.438 1.00 92.88 247 THR A O 1
ATOM 1892 N N . GLU A 1 248 ? 13.390 -14.496 2.772 1.00 94.06 248 GLU A N 1
ATOM 1893 C CA . GLU A 1 248 ? 14.722 -13.886 2.897 1.00 94.06 248 GLU A CA 1
ATOM 1894 C C . GLU A 1 248 ? 15.043 -12.932 1.731 1.00 94.06 248 GLU A C 1
ATOM 1896 O O . GLU A 1 248 ? 15.448 -11.796 1.952 1.00 94.06 248 GLU A O 1
ATOM 1901 N N . ASP A 1 249 ? 14.718 -13.323 0.494 1.00 94.56 249 ASP A N 1
ATOM 1902 C CA . ASP A 1 249 ? 14.883 -12.473 -0.694 1.00 94.56 249 ASP A CA 1
ATOM 1903 C C . ASP A 1 249 ? 14.096 -11.154 -0.616 1.00 94.56 249 ASP A C 1
ATOM 1905 O O . ASP A 1 249 ? 14.555 -10.119 -1.095 1.00 94.56 249 ASP A O 1
ATOM 1909 N N . GLN A 1 250 ? 12.898 -11.176 -0.025 1.00 91.62 250 GLN A N 1
ATOM 1910 C CA . GLN A 1 250 ? 12.050 -9.988 0.112 1.00 91.62 250 GLN A CA 1
ATOM 1911 C C . GLN A 1 250 ? 12.571 -9.044 1.199 1.00 91.62 250 GLN A C 1
ATOM 1913 O O . GLN A 1 250 ? 12.486 -7.827 1.027 1.00 91.62 250 GLN A O 1
ATOM 1918 N N . ILE A 1 251 ? 13.107 -9.593 2.294 1.00 91.94 251 ILE A N 1
ATOM 1919 C CA . ILE A 1 251 ? 13.754 -8.820 3.363 1.00 91.94 251 ILE A CA 1
ATOM 1920 C C . ILE A 1 251 ? 15.012 -8.159 2.799 1.00 91.94 251 ILE A C 1
ATOM 1922 O O . ILE A 1 251 ? 15.081 -6.934 2.751 1.00 91.94 251 ILE A O 1
ATOM 1926 N N . ASN A 1 252 ? 15.914 -8.956 2.219 1.00 94.62 252 ASN A N 1
ATOM 1927 C CA . ASN A 1 252 ? 17.164 -8.483 1.622 1.00 94.62 252 ASN A CA 1
ATOM 1928 C C . ASN A 1 252 ? 16.929 -7.418 0.539 1.00 94.62 252 ASN A C 1
ATOM 1930 O O . ASN A 1 252 ? 17.675 -6.444 0.440 1.00 94.62 252 ASN A O 1
ATOM 1934 N N . ALA A 1 253 ? 15.890 -7.582 -0.288 1.00 94.31 253 ALA A N 1
ATOM 1935 C CA . ALA A 1 253 ? 15.541 -6.589 -1.299 1.00 94.31 253 ALA A CA 1
ATOM 1936 C C . ALA A 1 253 ? 15.111 -5.254 -0.678 1.00 94.31 253 ALA A C 1
ATOM 1938 O O . ALA A 1 253 ? 15.470 -4.200 -1.205 1.00 94.31 253 ALA A O 1
ATOM 1939 N N . MET A 1 254 ? 14.343 -5.282 0.415 1.00 93.44 254 MET A N 1
ATOM 1940 C CA . MET A 1 254 ? 13.910 -4.058 1.084 1.00 93.44 254 MET A CA 1
ATOM 1941 C C . MET A 1 254 ? 15.048 -3.405 1.869 1.00 93.44 254 MET A C 1
ATOM 1943 O O . MET A 1 254 ? 15.205 -2.189 1.770 1.00 93.44 254 MET A O 1
ATOM 1947 N N . ASP A 1 255 ? 15.890 -4.194 2.539 1.00 94.31 255 ASP A N 1
ATOM 1948 C CA . ASP A 1 255 ? 17.109 -3.706 3.191 1.00 94.31 255 ASP A CA 1
ATOM 1949 C C . ASP A 1 255 ? 18.001 -2.984 2.193 1.00 94.31 255 ASP A C 1
ATOM 1951 O O . ASP A 1 255 ? 18.374 -1.837 2.418 1.00 94.31 255 ASP A O 1
ATOM 1955 N N . LEU A 1 256 ? 18.255 -3.595 1.032 1.00 95.75 256 LEU A N 1
ATOM 1956 C CA . LEU A 1 256 ? 19.036 -2.964 -0.024 1.00 95.75 256 LEU A CA 1
ATOM 1957 C C . LEU A 1 256 ? 18.423 -1.625 -0.452 1.00 95.75 256 LEU A C 1
ATOM 1959 O O . LEU A 1 256 ? 19.146 -0.643 -0.599 1.00 95.75 256 LEU A O 1
ATOM 1963 N N . ILE A 1 257 ? 17.102 -1.564 -0.647 1.00 93.75 257 ILE A N 1
ATOM 1964 C CA . ILE A 1 257 ? 16.415 -0.318 -1.012 1.00 93.75 257 ILE A CA 1
ATOM 1965 C C . ILE A 1 257 ? 16.621 0.745 0.072 1.00 93.75 257 ILE A C 1
ATOM 1967 O O . ILE A 1 257 ? 16.978 1.875 -0.255 1.00 93.75 257 ILE A O 1
ATOM 1971 N N . VAL A 1 258 ? 16.420 0.402 1.344 1.00 92.06 258 VAL A N 1
ATOM 1972 C CA . VAL A 1 258 ? 16.552 1.345 2.460 1.00 92.06 258 VAL A CA 1
ATOM 1973 C C . VAL A 1 258 ? 18.003 1.786 2.648 1.00 92.06 258 VAL A C 1
ATOM 1975 O O . VAL A 1 258 ? 18.240 2.983 2.790 1.00 92.06 258 VAL A O 1
ATOM 1978 N N . SER A 1 259 ? 18.979 0.879 2.559 1.00 93.81 259 SER A N 1
ATOM 1979 C CA . SER A 1 259 ? 20.408 1.215 2.588 1.00 93.81 259 SER A CA 1
ATOM 1980 C C . SER A 1 259 ? 20.770 2.210 1.488 1.00 93.81 259 SER A C 1
ATOM 1982 O O . SER A 1 259 ? 21.398 3.224 1.776 1.00 93.81 259 SER A O 1
ATOM 1984 N N . ARG A 1 260 ? 20.284 2.008 0.253 1.00 94.88 260 ARG A N 1
ATOM 1985 C CA . ARG A 1 260 ? 20.496 2.974 -0.839 1.00 94.88 260 ARG A CA 1
ATOM 1986 C C . ARG A 1 260 ? 19.892 4.345 -0.553 1.00 94.88 260 ARG A C 1
ATOM 1988 O O . ARG A 1 260 ? 20.481 5.350 -0.934 1.00 94.88 260 ARG A O 1
ATOM 1995 N N . LEU A 1 261 ? 18.737 4.412 0.110 1.00 92.00 261 LEU A N 1
ATOM 1996 C CA . LEU A 1 261 ? 18.157 5.697 0.515 1.00 92.00 261 LEU A CA 1
ATOM 1997 C C . LEU A 1 261 ? 19.013 6.408 1.571 1.00 92.00 261 LEU A C 1
ATOM 1999 O O . LEU A 1 261 ? 19.052 7.636 1.582 1.00 92.00 261 LEU A O 1
ATOM 2003 N N . ARG A 1 262 ? 19.683 5.660 2.457 1.00 92.25 262 ARG A N 1
ATOM 2004 C CA . ARG A 1 262 ? 20.600 6.221 3.461 1.00 92.25 262 ARG A CA 1
ATOM 2005 C C . ARG A 1 262 ? 21.903 6.709 2.839 1.00 92.25 262 ARG A C 1
ATOM 2007 O O . ARG A 1 262 ? 22.299 7.825 3.136 1.00 92.25 262 ARG A O 1
ATOM 2014 N N . GLU A 1 263 ? 22.483 5.945 1.915 1.00 92.06 263 GLU A N 1
ATOM 2015 C CA . GLU A 1 263 ? 23.641 6.386 1.119 1.00 92.06 263 GLU A CA 1
ATOM 2016 C C . GLU A 1 263 ? 23.341 7.715 0.400 1.00 92.06 263 GLU A C 1
ATOM 2018 O O . GLU A 1 263 ? 24.121 8.658 0.479 1.00 92.06 263 GLU A O 1
ATOM 2023 N N . GLN A 1 264 ? 22.161 7.838 -0.220 1.00 89.06 264 GLN A N 1
ATOM 2024 C CA . GLN A 1 264 ? 21.722 9.088 -0.856 1.00 89.06 264 GLN A CA 1
ATOM 2025 C C . GLN A 1 264 ? 21.592 10.253 0.134 1.00 89.06 264 GLN A C 1
ATOM 2027 O O . GLN A 1 264 ? 21.949 11.381 -0.193 1.00 89.06 264 GLN A O 1
ATOM 2032 N N . ASP A 1 265 ? 21.087 9.990 1.343 1.00 88.75 265 ASP A N 1
ATOM 2033 C CA . ASP A 1 265 ? 20.977 11.009 2.391 1.00 88.75 265 ASP A CA 1
ATOM 2034 C C . ASP A 1 265 ? 22.360 11.524 2.840 1.00 88.75 265 ASP A C 1
ATOM 2036 O O . ASP A 1 265 ? 22.509 12.709 3.144 1.00 88.75 265 ASP A O 1
ATOM 2040 N N . GLU A 1 266 ? 23.366 10.646 2.884 1.00 88.38 266 GLU A N 1
ATOM 2041 C CA . GLU A 1 266 ? 24.751 10.983 3.234 1.00 88.38 266 GLU A CA 1
ATOM 2042 C C . GLU A 1 266 ? 25.442 11.788 2.122 1.00 88.38 266 GLU A C 1
ATOM 2044 O O . GLU A 1 266 ? 26.086 12.800 2.408 1.00 88.38 266 GLU A O 1
ATOM 2049 N N . GLU A 1 267 ? 25.260 11.393 0.858 1.00 88.69 267 GLU A N 1
ATOM 2050 C CA . GLU A 1 267 ? 25.785 12.109 -0.313 1.00 88.69 267 GLU A CA 1
ATOM 2051 C C . GLU A 1 267 ? 25.204 13.530 -0.425 1.00 88.69 267 GLU A C 1
ATOM 2053 O O . GLU A 1 267 ? 25.947 14.498 -0.610 1.00 88.69 267 GLU A O 1
ATOM 2058 N N . GLU A 1 268 ? 23.884 13.679 -0.257 1.00 83.06 268 GLU A N 1
ATOM 2059 C CA . GLU A 1 268 ? 23.215 14.986 -0.275 1.00 83.06 268 GLU A CA 1
ATOM 2060 C C . GLU A 1 268 ? 23.673 15.881 0.890 1.00 83.06 268 GLU A C 1
ATOM 2062 O O . GLU A 1 268 ? 23.841 17.088 0.710 1.00 83.06 268 GLU A O 1
ATOM 2067 N N . GLY A 1 269 ? 23.914 15.306 2.073 1.00 75.94 269 GLY A N 1
ATOM 2068 C CA . GLY A 1 269 ? 24.433 16.033 3.235 1.00 75.94 269 GLY A CA 1
ATOM 2069 C C . GLY A 1 269 ? 25.877 16.514 3.051 1.00 75.94 269 GLY A C 1
ATOM 2070 O O . GLY A 1 269 ? 26.185 17.667 3.354 1.00 75.94 269 GLY A O 1
ATOM 2071 N N . ALA A 1 270 ? 26.750 15.669 2.495 1.00 73.44 270 ALA A N 1
ATOM 2072 C CA . ALA A 1 270 ? 28.153 16.004 2.244 1.00 73.44 270 ALA A CA 1
ATOM 2073 C C . ALA A 1 270 ? 28.322 17.122 1.197 1.00 73.44 270 ALA A C 1
ATOM 2075 O O . ALA A 1 270 ? 29.248 17.930 1.284 1.00 73.44 270 ALA A O 1
ATOM 2076 N N . GLN A 1 271 ? 27.413 17.207 0.222 1.00 59.84 271 GLN A N 1
ATOM 2077 C CA . GLN A 1 271 ? 27.457 18.229 -0.824 1.00 59.84 271 GLN A CA 1
ATOM 2078 C C . GLN A 1 271 ? 27.061 19.635 -0.324 1.00 59.84 271 GLN A C 1
ATOM 2080 O O . GLN A 1 271 ? 27.462 20.632 -0.927 1.00 59.84 271 GLN A O 1
ATOM 2085 N N . VAL A 1 272 ? 26.313 19.739 0.781 1.00 60.16 272 VAL A N 1
ATOM 2086 C CA . VAL A 1 272 ? 25.898 21.028 1.370 1.00 60.16 272 VAL A CA 1
ATOM 2087 C C . VAL A 1 272 ? 27.016 21.670 2.203 1.00 60.16 272 VAL A C 1
ATOM 2089 O O . VAL A 1 272 ? 27.166 22.892 2.167 1.00 60.16 272 VAL A O 1
ATOM 2092 N N . ASP A 1 273 ? 27.845 20.875 2.884 1.00 55.91 273 ASP A N 1
ATOM 2093 C CA . ASP A 1 273 ? 28.942 21.380 3.731 1.00 55.91 273 ASP A CA 1
ATOM 2094 C C . ASP A 1 273 ? 30.186 21.820 2.927 1.00 55.91 273 ASP A C 1
ATOM 2096 O O . ASP A 1 273 ? 30.971 22.650 3.381 1.00 55.91 273 ASP A O 1
ATOM 2100 N N . GLY A 1 274 ? 30.352 21.331 1.692 1.00 55.28 274 GLY A N 1
ATOM 2101 C CA . GLY A 1 274 ? 31.498 21.654 0.829 1.00 55.28 274 GLY A CA 1
ATOM 2102 C C . GLY A 1 274 ? 31.423 22.989 0.071 1.00 55.28 274 GLY A C 1
ATOM 2103 O O . GLY A 1 274 ? 32.375 23.341 -0.618 1.00 55.28 274 GLY A O 1
ATOM 2104 N N . SER A 1 275 ? 30.316 23.740 0.157 1.00 52.50 275 SER A N 1
ATOM 2105 C CA . SER A 1 275 ? 30.106 24.974 -0.631 1.00 52.50 275 SER A CA 1
ATOM 2106 C C . SER A 1 275 ? 30.468 26.277 0.105 1.00 52.50 275 SER A C 1
ATOM 2108 O O . SER A 1 275 ? 30.306 27.356 -0.467 1.00 52.50 275 SER A O 1
ATOM 2110 N N . SER A 1 276 ? 30.942 26.219 1.354 1.00 50.97 276 SER A N 1
ATOM 2111 C CA . SER A 1 276 ? 31.223 27.414 2.170 1.00 50.97 276 SER A CA 1
ATOM 2112 C C . SER A 1 276 ? 32.703 27.569 2.518 1.00 50.97 276 SER A C 1
ATOM 2114 O O . SER A 1 276 ? 33.030 27.734 3.684 1.00 50.97 276 SER A O 1
ATOM 2116 N N . THR A 1 277 ? 33.625 27.519 1.556 1.00 48.56 277 THR A N 1
ATOM 2117 C CA . THR A 1 277 ? 34.980 28.086 1.719 1.00 48.56 277 THR A CA 1
ATOM 2118 C C . THR A 1 277 ? 35.588 28.309 0.340 1.00 48.56 277 THR A C 1
ATOM 2120 O O . THR A 1 277 ? 36.049 27.360 -0.271 1.00 48.56 277 THR A O 1
ATOM 2123 N N . GLU A 1 278 ? 35.538 29.548 -0.151 1.00 48.81 278 GLU A N 1
ATOM 2124 C CA . GLU A 1 278 ? 36.637 30.228 -0.860 1.00 48.81 278 GLU A CA 1
ATOM 2125 C C . GLU A 1 278 ? 36.144 31.613 -1.300 1.00 48.81 278 GLU A C 1
ATOM 2127 O O . GLU A 1 278 ? 35.478 31.801 -2.314 1.00 48.81 278 GLU A O 1
ATOM 2132 N N . GLY A 1 279 ? 36.417 32.600 -0.453 1.00 46.94 279 GLY A N 1
ATOM 2133 C CA . GLY A 1 279 ? 36.050 33.992 -0.667 1.00 46.94 279 GLY A CA 1
ATOM 2134 C C . GLY A 1 279 ? 36.680 34.860 0.411 1.00 46.94 279 GLY A C 1
ATOM 2135 O O . GLY A 1 279 ? 35.971 35.444 1.223 1.00 46.94 279 GLY A O 1
ATOM 2136 N N . GLY A 1 280 ? 38.013 34.881 0.464 1.00 44.97 280 GLY A N 1
ATOM 2137 C CA . GLY A 1 280 ? 38.758 35.735 1.387 1.00 44.97 280 GLY A CA 1
ATOM 2138 C C . GLY A 1 280 ? 40.269 35.530 1.296 1.00 44.97 280 GLY A C 1
ATOM 2139 O O . GLY A 1 280 ? 40.776 34.515 1.757 1.00 44.97 280 GLY A O 1
ATOM 2140 N N . GLY A 1 281 ? 40.954 36.511 0.713 1.00 40.94 281 GLY A N 1
ATOM 2141 C CA . GLY A 1 281 ? 42.411 36.629 0.592 1.00 40.94 281 GLY A CA 1
ATOM 2142 C C . GLY A 1 281 ? 42.705 37.564 -0.583 1.00 40.94 281 GLY A C 1
ATOM 2143 O O . GLY A 1 281 ? 42.705 37.117 -1.720 1.00 40.94 281 GLY A O 1
ATOM 2144 N N . GLU A 1 282 ? 42.504 38.874 -0.424 1.00 51.34 282 GLU A N 1
ATOM 2145 C CA . GLU A 1 282 ? 43.538 39.843 -0.012 1.00 51.34 282 GLU A CA 1
ATOM 2146 C C . GLU A 1 282 ? 44.747 39.843 -0.956 1.00 51.34 282 GLU A C 1
ATOM 2148 O O . GLU A 1 282 ? 45.589 38.966 -0.855 1.00 51.34 282 GLU A O 1
ATOM 2153 N N . ASP A 1 283 ? 44.849 40.873 -1.803 1.00 42.38 283 ASP A N 1
ATOM 2154 C CA . ASP A 1 283 ? 46.135 41.379 -2.291 1.00 42.38 283 ASP A CA 1
ATOM 2155 C C . ASP A 1 283 ? 46.075 42.915 -2.338 1.00 42.38 283 ASP A C 1
ATOM 2157 O O . ASP A 1 283 ? 45.412 43.534 -3.175 1.00 42.38 283 ASP A O 1
ATOM 2161 N N . GLU A 1 284 ? 46.739 43.529 -1.358 1.00 51.09 284 GLU A N 1
ATOM 2162 C CA . GLU A 1 284 ? 47.058 44.952 -1.292 1.00 51.09 284 GLU A CA 1
ATOM 2163 C C . GLU A 1 284 ? 48.448 45.209 -1.914 1.00 51.09 284 GLU A C 1
ATOM 2165 O O . GLU A 1 284 ? 49.423 44.573 -1.527 1.00 51.09 284 GLU A O 1
ATOM 2170 N N . ARG A 1 285 ? 48.516 46.277 -2.728 1.00 43.81 285 ARG A N 1
ATOM 2171 C CA . ARG A 1 285 ? 49.643 47.215 -2.969 1.00 43.81 285 ARG A CA 1
ATOM 2172 C C . ARG A 1 285 ? 50.735 46.930 -4.014 1.00 43.81 285 ARG A C 1
ATOM 2174 O O . ARG A 1 285 ? 51.583 46.067 -3.838 1.00 43.81 285 ARG A O 1
ATOM 2181 N N . GLY A 1 286 ? 50.846 47.942 -4.892 1.00 39.88 286 GLY A N 1
ATOM 2182 C CA . GLY A 1 286 ? 52.087 48.527 -5.432 1.00 39.88 286 GLY A CA 1
ATOM 2183 C C . GLY A 1 286 ? 52.637 47.792 -6.651 1.00 39.88 286 GLY A C 1
ATOM 2184 O O . GLY A 1 286 ? 52.499 46.588 -6.753 1.00 39.88 286 GLY A O 1
ATOM 2185 N N . ASP A 1 287 ? 53.292 48.396 -7.627 1.00 41.12 287 ASP A N 1
ATOM 2186 C CA . ASP A 1 287 ? 53.732 49.757 -7.918 1.00 41.12 287 ASP A CA 1
ATOM 2187 C C . ASP A 1 287 ? 54.237 49.697 -9.382 1.00 41.12 287 ASP A C 1
ATOM 2189 O O . ASP A 1 287 ? 54.444 48.616 -9.935 1.00 41.12 287 ASP A O 1
ATOM 2193 N N . GLU A 1 288 ? 54.381 50.855 -10.001 1.00 47.69 288 GLU A N 1
ATOM 2194 C CA . GLU A 1 288 ? 54.748 51.170 -11.385 1.00 47.69 288 GLU A CA 1
ATOM 2195 C C . GLU A 1 288 ? 55.941 50.379 -11.980 1.00 47.69 288 GLU A C 1
ATOM 2197 O O . GLU A 1 288 ? 56.953 50.191 -11.312 1.00 47.69 288 GLU A O 1
ATOM 2202 N N . SER A 1 289 ? 55.893 50.038 -13.282 1.00 45.81 289 SER A N 1
ATOM 2203 C CA . SER A 1 289 ? 56.936 50.453 -14.246 1.00 45.81 289 SER A CA 1
ATOM 2204 C C . SER A 1 289 ? 56.588 50.123 -15.711 1.00 45.81 289 SER A C 1
ATOM 2206 O O . SER A 1 289 ? 56.174 49.016 -16.043 1.00 45.81 289 SER A O 1
ATOM 2208 N N . GLU A 1 290 ? 56.757 51.158 -16.534 1.00 44.50 290 GLU A N 1
ATOM 2209 C CA . GLU A 1 290 ? 57.102 51.263 -17.960 1.00 44.50 290 GLU A CA 1
ATOM 2210 C C . GLU A 1 290 ? 57.312 50.014 -18.837 1.00 44.50 290 GLU A C 1
ATOM 2212 O O . GLU A 1 290 ? 58.025 49.075 -18.493 1.00 44.50 290 GLU A O 1
ATOM 2217 N N . GLY A 1 291 ? 56.869 50.163 -20.093 1.00 39.38 291 GLY A N 1
ATOM 2218 C CA . GLY A 1 291 ? 57.680 49.775 -21.250 1.00 39.38 291 GLY A CA 1
ATOM 2219 C C . GLY A 1 291 ? 57.013 48.822 -22.237 1.00 39.38 291 GLY A C 1
ATOM 2220 O O . GLY A 1 291 ? 57.161 47.614 -22.110 1.00 39.38 291 GLY A O 1
ATOM 2221 N N . THR A 1 292 ? 56.389 49.365 -23.284 1.00 39.25 292 THR A N 1
ATOM 2222 C CA . THR A 1 292 ? 56.337 48.696 -24.597 1.00 39.25 292 THR A CA 1
ATOM 2223 C C . THR A 1 292 ? 56.397 49.746 -25.701 1.00 39.25 292 THR A C 1
ATOM 2225 O O . THR A 1 292 ? 55.396 50.388 -26.027 1.00 39.25 292 THR A O 1
ATOM 2228 N N . GLU A 1 293 ? 57.616 49.918 -26.206 1.00 45.78 293 GLU A N 1
ATOM 2229 C CA . GLU A 1 293 ? 57.955 50.333 -27.569 1.00 45.78 293 GLU A CA 1
ATOM 2230 C C . GLU A 1 293 ? 57.307 49.356 -28.578 1.00 45.78 293 GLU A C 1
ATOM 2232 O O . GLU A 1 293 ? 57.128 48.177 -28.274 1.00 45.78 293 GLU A O 1
ATOM 2237 N N . GLU A 1 294 ? 56.734 49.907 -29.652 1.00 45.16 294 GLU A N 1
ATOM 2238 C CA . GLU A 1 294 ? 57.160 49.711 -31.057 1.00 45.16 294 GLU A CA 1
ATOM 2239 C C . GLU A 1 294 ? 56.666 48.405 -31.708 1.00 45.16 294 GLU A C 1
ATOM 2241 O O . GLU A 1 294 ? 56.937 47.301 -31.254 1.00 45.16 294 GLU A O 1
ATOM 2246 N N . GLU A 1 295 ? 55.765 48.556 -32.689 1.00 45.59 295 GLU A N 1
ATOM 2247 C CA . GLU A 1 295 ? 55.926 48.125 -34.099 1.00 45.59 295 GLU A CA 1
ATOM 2248 C C . GLU A 1 295 ? 55.015 46.888 -34.330 1.00 45.59 295 GLU A C 1
ATOM 2250 O O . GLU A 1 295 ? 54.838 46.073 -33.435 1.00 45.59 295 GLU A O 1
ATOM 2255 N N . GLU A 1 296 ? 54.239 46.711 -35.401 1.00 47.50 296 GLU A N 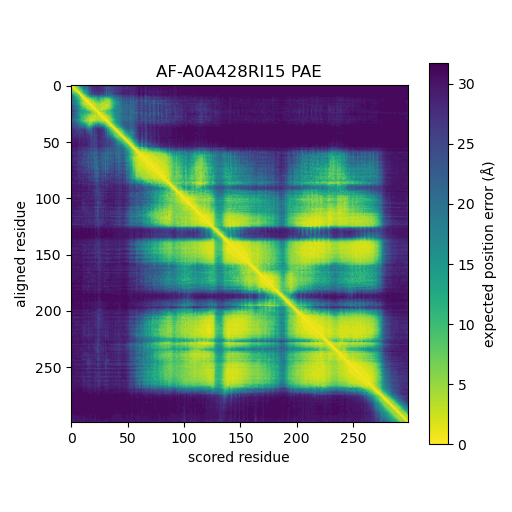1
ATOM 2256 C CA . GLU A 1 296 ? 54.387 47.101 -36.802 1.00 47.50 296 GLU A CA 1
ATOM 2257 C C . GLU A 1 296 ? 53.009 47.401 -37.441 1.00 47.50 296 GLU A C 1
ATOM 2259 O O . GLU A 1 296 ? 52.005 46.727 -37.182 1.00 47.50 296 GLU A O 1
ATOM 2264 N N . GLU A 1 297 ? 52.992 48.417 -38.307 1.00 56.75 297 GLU A N 1
ATOM 2265 C CA . GLU A 1 297 ? 52.089 48.532 -39.455 1.00 56.75 297 GLU A CA 1
ATOM 2266 C C . GLU A 1 297 ? 52.495 47.495 -40.519 1.00 56.75 297 GLU A C 1
ATOM 2268 O O . GLU A 1 297 ? 53.685 47.292 -40.725 1.00 56.75 297 GLU A O 1
ATOM 2273 N N . GLU A 1 298 ? 51.541 46.885 -41.226 1.00 49.97 298 GLU A N 1
ATOM 2274 C CA . GLU A 1 298 ? 51.402 46.987 -42.696 1.00 49.97 298 GLU A CA 1
ATOM 2275 C C . GLU A 1 298 ? 50.356 45.988 -43.247 1.00 49.97 298 GLU A C 1
ATOM 2277 O O . GLU A 1 298 ? 50.367 44.802 -42.926 1.00 49.97 298 GLU A O 1
ATOM 2282 N N . GLU A 1 299 ? 49.458 46.565 -44.060 1.00 50.09 299 GLU A N 1
ATOM 2283 C CA . GLU A 1 299 ? 48.558 46.036 -45.117 1.00 50.09 299 GLU A CA 1
ATOM 2284 C C . GLU A 1 299 ? 47.761 44.723 -44.958 1.00 50.09 299 GLU A C 1
ATOM 2286 O O . GLU A 1 299 ? 48.305 43.603 -45.091 1.00 50.09 299 GLU A O 1
#